Protein AF-A0A5U9KZI4-F1 (afdb_monomer_lite)

Secondary structure (DSSP, 8-state):
-------HHHHHHHHHHHHHHHHHHHHHHH------------------TTHHHHTT--SS-HHHHHHHHHHHHHHHHHHHHHHHHHHHHHHHHHHHHHHHHHHHHHHHHHHHHHHHHHHHHHHHHHHHHHHHHHHHHHHHHSTT-------------S-TTS---TT-TTS--B-TTS-BPPPPTTEEPPPTTS--TTPPPEE-THHHHT-HHHHHHHHHHHHHTT-

Sequence (227 aa):
MATLKSNALVKVLVPAVLLGAAGVGMRACTSGTPEQTATQQVPLPQLTPEQLRELGIEGDTPQDTLNTLVGKLGEVQRQQGDIMKENLALKEENRKLQAGNGQVDQRIADAVSEAEDRTQKALAQQKTTLTDQFNAMLSGLAPGGGASSAQAGSGADIPVGLGLEPGHDTDISAGSDGFRWAEPQDVVPADPQQGGQGQPPHFATSFLEDNPLTREKNALERNANHR

pLDDT: mean 72.81, std 18.97, range [36.59, 97.5]

Radius of gyration: 43.79 Å; chains: 1; bounding box: 81×53×120 Å

Structure (mmCIF, N/CA/C/O backbone):
data_AF-A0A5U9KZI4-F1
#
_entry.id   AF-A0A5U9KZI4-F1
#
loop_
_atom_site.group_PDB
_atom_site.id
_atom_site.type_symbol
_atom_site.label_atom_id
_atom_site.label_alt_id
_atom_site.label_comp_id
_atom_site.label_asym_id
_atom_site.label_entity_id
_atom_site.label_seq_id
_atom_site.pdbx_PDB_ins_code
_atom_site.Cartn_x
_atom_site.Cartn_y
_atom_site.Cartn_z
_atom_site.occupancy
_atom_site.B_iso_or_equiv
_atom_site.auth_seq_id
_atom_site.auth_comp_id
_atom_site.auth_asym_id
_atom_site.auth_atom_id
_atom_site.pdbx_PDB_model_num
ATOM 1 N N . MET A 1 1 ? 29.177 17.124 -1.638 1.00 36.97 1 MET A N 1
ATOM 2 C CA . MET A 1 1 ? 29.343 16.324 -0.403 1.00 36.97 1 MET A CA 1
ATOM 3 C C . MET A 1 1 ? 28.817 17.136 0.777 1.00 36.97 1 MET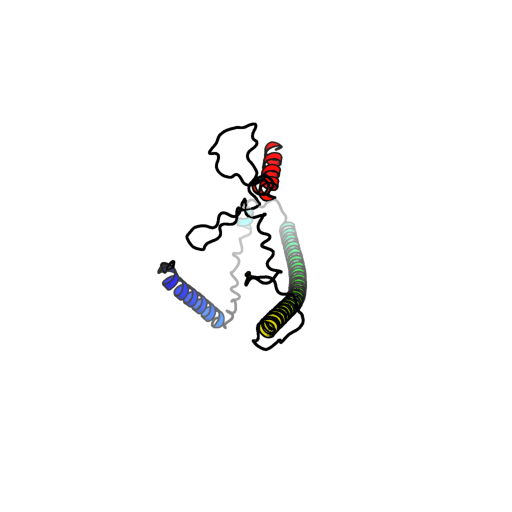 A C 1
ATOM 5 O O . MET A 1 1 ? 29.575 17.882 1.381 1.00 36.97 1 MET A O 1
ATOM 9 N N . ALA A 1 2 ? 27.510 17.091 1.045 1.00 41.19 2 ALA A N 1
ATOM 10 C CA . ALA A 1 2 ? 26.918 17.832 2.160 1.00 41.19 2 ALA A CA 1
ATOM 11 C C . ALA A 1 2 ? 27.105 17.027 3.451 1.00 41.19 2 ALA A C 1
ATOM 13 O O . ALA A 1 2 ? 26.554 15.939 3.605 1.00 41.19 2 ALA A O 1
ATOM 14 N N . THR A 1 3 ? 27.931 17.534 4.360 1.00 45.34 3 THR A N 1
ATOM 15 C CA . THR A 1 3 ? 28.165 16.932 5.669 1.00 45.34 3 THR A CA 1
ATOM 16 C C . THR A 1 3 ? 27.010 17.299 6.601 1.00 45.34 3 THR A C 1
ATOM 18 O O . THR A 1 3 ? 26.786 18.462 6.933 1.00 45.34 3 THR A O 1
ATOM 21 N N . LEU A 1 4 ? 26.234 16.294 7.011 1.00 51.53 4 LEU A N 1
ATOM 22 C CA . LEU A 1 4 ? 25.172 16.439 8.004 1.00 51.53 4 LEU A CA 1
ATOM 23 C C . LEU A 1 4 ? 25.783 16.894 9.337 1.00 51.53 4 LEU A C 1
ATOM 25 O O . LEU A 1 4 ? 26.497 16.149 10.011 1.00 51.53 4 LEU A O 1
ATOM 29 N N . LYS A 1 5 ? 25.498 18.140 9.718 1.00 56.22 5 LYS A N 1
ATOM 30 C CA . LYS A 1 5 ? 25.849 18.725 11.015 1.00 56.22 5 LYS A CA 1
ATOM 31 C C . LYS A 1 5 ? 25.128 17.932 12.108 1.00 56.22 5 LYS A C 1
ATOM 33 O O . LYS A 1 5 ? 23.912 18.028 12.248 1.00 56.22 5 LYS A O 1
ATOM 38 N N . SER A 1 6 ? 25.864 17.094 12.843 1.00 60.16 6 SER A N 1
ATOM 39 C CA . SER A 1 6 ? 25.269 16.184 13.827 1.00 60.16 6 SER A CA 1
ATOM 40 C C . SER A 1 6 ? 24.536 16.970 14.914 1.00 60.16 6 SER A C 1
ATOM 42 O O . SER A 1 6 ? 25.145 17.805 15.587 1.00 60.16 6 SER A O 1
ATOM 44 N N . ASN A 1 7 ? 23.250 16.688 15.109 1.00 69.25 7 ASN A N 1
ATOM 45 C CA . ASN A 1 7 ? 22.464 17.292 16.173 1.00 69.25 7 ASN A CA 1
ATOM 46 C C . ASN A 1 7 ? 22.846 16.629 17.505 1.00 69.25 7 ASN A C 1
ATOM 48 O O . ASN A 1 7 ? 22.432 15.504 17.792 1.00 69.25 7 ASN A O 1
ATOM 52 N N . ALA A 1 8 ? 23.675 17.309 18.302 1.00 69.94 8 ALA A N 1
ATOM 53 C CA . ALA A 1 8 ? 24.109 16.841 19.620 1.00 69.94 8 ALA A CA 1
ATOM 54 C C . ALA A 1 8 ? 22.920 16.498 20.537 1.00 69.94 8 ALA A C 1
ATOM 56 O O . ALA A 1 8 ? 23.032 15.606 21.374 1.00 69.94 8 ALA A O 1
ATOM 57 N N . LEU A 1 9 ? 21.758 17.123 20.306 1.00 70.56 9 LEU A N 1
ATOM 58 C CA . LEU A 1 9 ? 20.515 16.808 20.998 1.00 70.56 9 LEU A CA 1
ATOM 59 C C . LEU A 1 9 ? 20.065 15.361 20.749 1.00 70.56 9 LEU A C 1
ATOM 61 O O . LEU A 1 9 ? 19.692 14.671 21.689 1.00 70.56 9 LEU A O 1
ATOM 65 N N . VAL A 1 10 ? 20.157 14.865 19.511 1.00 76.69 10 VAL A N 1
ATOM 66 C CA . VAL A 1 10 ? 19.749 13.491 19.158 1.00 76.69 10 VAL A CA 1
ATOM 67 C C . VAL A 1 10 ? 20.675 12.465 19.814 1.00 76.69 10 VAL A C 1
ATOM 69 O O . VAL A 1 10 ? 20.209 11.436 20.293 1.00 76.69 10 VAL A O 1
ATOM 72 N N . LYS A 1 11 ? 21.974 12.774 19.928 1.00 75.06 11 LYS A N 1
ATOM 73 C CA . LYS A 1 11 ? 22.950 11.914 20.619 1.00 75.06 11 LYS A CA 1
ATOM 74 C C . LYS A 1 11 ? 22.686 11.767 22.121 1.00 75.06 11 LYS A C 1
ATOM 76 O O . LYS A 1 11 ? 23.123 10.775 22.687 1.00 75.06 11 LYS A O 1
ATOM 81 N N . VAL A 1 12 ? 21.989 12.714 22.753 1.00 80.50 12 VAL A N 1
ATOM 82 C CA . VAL A 1 12 ? 21.634 12.658 24.185 1.00 80.50 12 VAL A CA 1
ATOM 83 C C . VAL A 1 12 ? 20.202 12.156 24.392 1.00 80.50 12 VAL A C 1
ATOM 85 O O . VAL A 1 12 ? 19.948 11.363 25.296 1.00 80.50 12 VAL A O 1
ATOM 88 N N . LEU A 1 13 ? 19.271 12.557 23.524 1.00 82.62 13 LEU A N 1
ATOM 89 C CA . LEU A 1 13 ? 17.855 12.209 23.626 1.00 82.62 13 LEU A CA 1
ATOM 90 C C . LEU A 1 13 ? 17.606 10.730 23.314 1.00 82.62 13 LEU A C 1
ATOM 92 O O . LEU A 1 13 ? 16.846 10.085 24.028 1.00 82.62 13 LEU A O 1
ATOM 96 N N . VAL A 1 14 ? 18.278 10.164 22.305 1.00 82.50 14 VAL A N 1
ATOM 97 C CA . VAL A 1 14 ? 18.091 8.752 21.927 1.00 82.50 14 VAL A CA 1
ATOM 98 C C . VAL A 1 14 ? 18.489 7.788 23.062 1.00 82.50 14 VAL A C 1
ATOM 100 O O . VAL A 1 14 ? 17.660 6.950 23.419 1.00 82.50 14 VAL A O 1
ATOM 103 N N . PRO A 1 15 ? 19.670 7.913 23.707 1.00 81.12 15 PRO A N 1
ATOM 104 C CA . PRO A 1 15 ? 19.998 7.102 24.882 1.00 81.12 15 PRO A CA 1
ATOM 105 C C . PRO A 1 15 ? 19.055 7.336 26.069 1.00 81.12 15 PRO A C 1
ATOM 107 O O . PRO A 1 15 ? 18.697 6.383 26.755 1.00 81.12 15 PRO A O 1
ATOM 110 N N . ALA A 1 16 ? 18.632 8.582 26.312 1.00 84.50 16 ALA A N 1
ATOM 111 C CA . ALA A 1 16 ? 17.748 8.912 27.430 1.00 84.50 16 ALA A CA 1
ATOM 112 C C . ALA A 1 16 ? 16.352 8.287 27.276 1.00 84.50 16 ALA A C 1
ATOM 114 O O . ALA A 1 16 ? 15.811 7.739 28.235 1.00 84.50 16 ALA A O 1
ATOM 115 N N . VAL A 1 17 ? 15.789 8.310 26.064 1.00 87.94 17 VAL A N 1
ATOM 116 C CA . VAL A 1 17 ? 14.500 7.670 25.762 1.00 87.94 17 VAL A CA 1
ATOM 117 C C . VAL A 1 17 ? 14.615 6.149 25.835 1.00 87.94 17 VAL A C 1
ATOM 119 O O . VAL A 1 17 ? 13.735 5.510 26.407 1.00 87.94 17 VAL A O 1
ATOM 122 N N . LEU A 1 18 ? 15.709 5.566 25.333 1.00 89.19 18 LEU A N 1
ATOM 123 C CA . LEU A 1 18 ? 15.964 4.126 25.450 1.00 89.19 18 LEU A CA 1
ATOM 124 C C . LEU A 1 18 ? 16.069 3.673 26.912 1.00 89.19 18 LEU A C 1
ATOM 126 O O . LEU A 1 18 ? 15.461 2.672 27.283 1.00 89.19 18 LEU A O 1
ATOM 130 N N . LEU A 1 19 ? 16.783 4.423 27.755 1.00 87.81 19 LEU A N 1
ATOM 131 C CA . LEU A 1 19 ? 16.884 4.135 29.188 1.00 87.81 19 LEU A CA 1
ATOM 132 C C . LEU A 1 19 ? 15.551 4.337 29.917 1.00 87.81 19 LEU A C 1
ATOM 134 O O . LEU A 1 19 ? 15.205 3.534 30.781 1.00 87.81 19 LEU A O 1
ATOM 138 N N . GLY A 1 20 ? 14.777 5.360 29.548 1.00 85.50 20 GLY A N 1
ATOM 139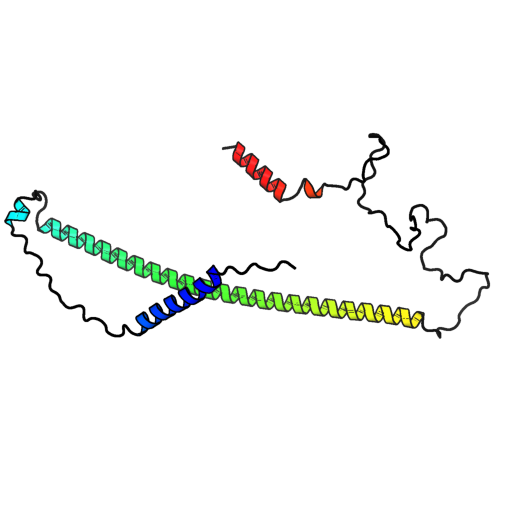 C CA . GLY A 1 20 ? 13.432 5.576 30.080 1.00 85.50 20 GLY A CA 1
ATOM 140 C C . GLY A 1 20 ? 12.482 4.427 29.732 1.00 85.50 20 GLY A C 1
ATOM 141 O O . GLY A 1 20 ? 11.820 3.885 30.615 1.00 85.50 20 GLY A O 1
ATOM 142 N N . ALA A 1 21 ? 12.465 3.998 28.468 1.00 82.94 21 ALA A N 1
ATOM 143 C CA . ALA A 1 21 ? 11.649 2.878 28.005 1.00 82.94 21 ALA A CA 1
ATOM 144 C C . ALA A 1 21 ? 12.070 1.552 28.656 1.00 82.94 21 ALA A C 1
ATOM 146 O O . ALA A 1 21 ? 11.213 0.787 29.097 1.00 82.94 21 ALA A O 1
ATOM 147 N N . ALA A 1 22 ? 13.377 1.309 28.794 1.00 81.88 22 ALA A N 1
ATOM 148 C CA . ALA A 1 22 ? 13.896 0.146 29.505 1.00 81.88 22 ALA A CA 1
ATOM 149 C C . ALA A 1 22 ? 13.519 0.173 30.994 1.00 81.88 22 ALA A C 1
ATOM 151 O O . ALA A 1 22 ? 13.093 -0.845 31.527 1.00 81.88 22 ALA A O 1
ATOM 152 N N . GLY A 1 23 ? 13.600 1.331 31.659 1.00 81.00 23 GLY A N 1
ATOM 153 C CA . GLY A 1 23 ? 13.207 1.490 33.061 1.00 81.00 23 GLY A CA 1
ATOM 154 C C . GLY A 1 23 ? 11.714 1.247 33.298 1.00 81.00 23 GLY A C 1
ATOM 155 O O . GLY A 1 23 ? 11.346 0.541 34.237 1.00 81.00 23 GLY A O 1
ATOM 156 N N . VAL A 1 24 ? 10.847 1.765 32.422 1.00 77.56 24 VAL A N 1
ATOM 157 C CA . VAL A 1 24 ? 9.396 1.517 32.483 1.00 77.56 24 VAL A CA 1
ATOM 158 C C . VAL A 1 24 ? 9.077 0.055 32.166 1.00 77.56 24 VAL A C 1
ATOM 160 O O . VAL A 1 24 ? 8.280 -0.549 32.879 1.00 77.56 24 VAL A O 1
ATOM 163 N N . GLY A 1 25 ? 9.737 -0.544 31.170 1.00 76.12 25 GLY A N 1
ATOM 164 C CA . GLY A 1 25 ? 9.581 -1.961 30.833 1.00 76.12 25 GLY A CA 1
ATOM 165 C C . GLY A 1 25 ? 10.027 -2.893 31.962 1.00 76.12 25 GLY A C 1
ATOM 166 O O . GLY A 1 25 ? 9.334 -3.857 32.283 1.00 76.12 25 GLY A O 1
ATOM 167 N N . MET A 1 26 ? 11.134 -2.569 32.633 1.00 75.44 26 MET A N 1
ATOM 168 C CA . MET A 1 26 ? 11.635 -3.339 33.771 1.00 75.44 26 MET A CA 1
ATOM 169 C C . MET A 1 26 ? 10.727 -3.171 34.997 1.00 75.44 26 MET A C 1
ATOM 171 O O . MET A 1 26 ? 10.447 -4.164 35.662 1.00 75.44 26 MET A O 1
ATOM 175 N N . ARG A 1 27 ? 10.179 -1.964 35.245 1.00 68.50 27 ARG A N 1
ATOM 176 C CA . ARG A 1 27 ? 9.173 -1.727 36.301 1.00 68.50 27 ARG A CA 1
ATOM 177 C C . ARG A 1 27 ? 7.850 -2.452 36.018 1.00 68.50 27 ARG A C 1
ATOM 179 O O . ARG A 1 27 ? 7.242 -2.970 36.947 1.00 68.50 27 ARG A O 1
ATOM 186 N N . ALA A 1 28 ? 7.442 -2.535 34.752 1.00 58.53 28 ALA A N 1
ATOM 187 C CA . ALA A 1 28 ? 6.238 -3.247 34.327 1.00 58.53 28 ALA A CA 1
ATOM 188 C C . ALA A 1 28 ? 6.382 -4.778 34.415 1.00 58.53 28 ALA A C 1
ATOM 190 O O . ALA A 1 28 ? 5.402 -5.466 34.682 1.00 58.53 28 ALA A O 1
ATOM 191 N N . CYS A 1 29 ? 7.594 -5.318 34.246 1.00 61.62 29 CYS A N 1
ATOM 192 C CA . CYS A 1 29 ? 7.850 -6.756 34.395 1.00 61.62 29 CYS A CA 1
ATOM 193 C C . CYS A 1 29 ? 8.135 -7.193 35.847 1.00 61.62 29 CYS A C 1
ATOM 195 O O . CYS A 1 29 ? 8.068 -8.383 36.137 1.00 61.62 29 CYS A O 1
ATOM 197 N N . THR A 1 30 ? 8.450 -6.265 36.762 1.00 56.78 30 THR A N 1
ATOM 198 C CA . THR A 1 30 ? 8.741 -6.552 38.189 1.00 56.78 30 THR A CA 1
ATOM 199 C C . THR A 1 30 ? 7.587 -6.217 39.144 1.00 56.78 30 THR A C 1
ATOM 201 O O . THR A 1 30 ? 7.567 -6.671 40.286 1.00 56.78 30 THR A O 1
ATOM 204 N N . SER A 1 31 ? 6.539 -5.525 38.686 1.00 52.47 31 SER A N 1
ATOM 205 C CA . SER A 1 31 ? 5.259 -5.447 39.406 1.00 52.47 31 SER A CA 1
ATOM 206 C C . SER A 1 31 ? 4.445 -6.735 39.221 1.00 52.47 31 SER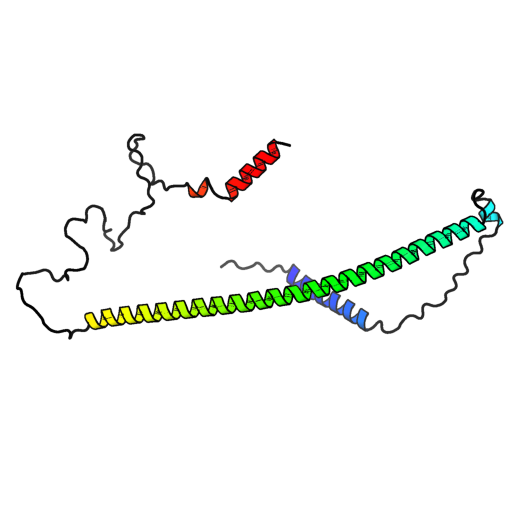 A C 1
ATOM 208 O O . SER A 1 31 ? 3.339 -6.729 38.688 1.00 52.47 31 SER A O 1
ATOM 210 N N . GLY A 1 32 ? 5.030 -7.853 39.644 1.00 51.84 32 GLY A N 1
ATOM 211 C CA . GLY A 1 32 ? 4.386 -9.147 39.814 1.00 51.84 32 GLY A CA 1
ATOM 212 C C . GLY A 1 32 ? 4.015 -9.372 41.276 1.00 51.84 32 GLY A C 1
ATOM 213 O O . GLY A 1 32 ? 4.404 -10.371 41.864 1.00 51.84 32 GLY A O 1
ATOM 214 N N . THR A 1 33 ? 3.269 -8.441 41.865 1.00 45.16 33 THR A N 1
ATOM 215 C CA . THR A 1 33 ? 2.412 -8.718 43.021 1.00 45.16 33 THR A CA 1
ATOM 216 C C . THR A 1 33 ? 1.098 -7.997 42.764 1.00 45.16 33 THR A C 1
ATOM 218 O O . THR A 1 33 ? 1.097 -6.763 42.757 1.00 45.16 33 THR A O 1
ATOM 221 N N . PRO A 1 34 ? -0.012 -8.714 42.515 1.00 45.06 34 PRO A N 1
ATOM 222 C CA . PRO A 1 34 ? -1.315 -8.091 42.610 1.00 45.06 34 PRO A CA 1
ATOM 223 C C . PRO A 1 34 ? -1.441 -7.644 44.063 1.00 45.06 34 PRO A C 1
ATOM 225 O O . PRO A 1 34 ? -1.500 -8.474 44.969 1.00 45.06 34 PRO A O 1
ATOM 228 N N . GLU A 1 35 ? -1.419 -6.332 44.289 1.00 39.03 35 GLU A N 1
ATOM 229 C CA . GLU A 1 35 ? -2.078 -5.758 45.452 1.00 39.03 35 GLU A CA 1
ATOM 230 C C . GLU A 1 35 ? -3.446 -6.435 45.509 1.00 39.03 35 GLU A C 1
ATOM 232 O O . GLU A 1 35 ? -4.302 -6.220 44.645 1.00 39.03 35 GLU A O 1
ATOM 237 N N . GLN A 1 36 ? -3.616 -7.326 46.491 1.00 40.56 36 GLN A N 1
ATOM 238 C CA . GLN A 1 36 ? -4.918 -7.576 47.071 1.00 40.56 36 GLN A CA 1
ATOM 239 C C . GLN A 1 36 ? -5.455 -6.186 47.346 1.00 40.56 36 GLN A C 1
ATOM 241 O O . GLN A 1 36 ? -5.025 -5.533 48.293 1.00 40.56 36 GLN A O 1
ATOM 246 N N . THR A 1 37 ? -6.323 -5.707 46.457 1.00 37.06 37 THR A N 1
ATOM 247 C CA . THR A 1 37 ? -7.120 -4.530 46.725 1.00 37.06 37 THR A CA 1
ATOM 248 C C . THR A 1 37 ? -7.868 -4.908 47.977 1.00 37.06 37 THR A C 1
ATOM 250 O O . THR A 1 37 ? -8.776 -5.743 47.955 1.00 37.06 37 THR A O 1
ATOM 253 N N . ALA A 1 38 ? -7.361 -4.389 49.090 1.00 37.91 38 ALA A N 1
ATOM 254 C CA . ALA A 1 38 ? -8.011 -4.449 50.360 1.00 37.91 38 ALA A CA 1
ATOM 255 C C . ALA A 1 38 ? -9.474 -4.127 50.081 1.00 37.91 38 ALA A C 1
ATOM 257 O O . ALA A 1 38 ? -9.796 -3.114 49.454 1.00 37.91 38 ALA A O 1
ATOM 258 N N . THR A 1 39 ? -10.364 -4.983 50.561 1.00 39.09 39 THR A N 1
ATOM 259 C CA . THR A 1 39 ? -11.683 -4.558 51.003 1.00 39.09 39 THR A CA 1
ATOM 260 C C . THR A 1 39 ? -11.476 -3.510 52.094 1.00 39.09 39 THR A C 1
ATOM 262 O O . THR A 1 39 ? -11.713 -3.751 53.273 1.00 39.09 39 THR A O 1
ATOM 265 N N . GLN A 1 40 ? -10.987 -2.333 51.712 1.00 36.59 40 GLN A N 1
ATOM 266 C CA . GLN A 1 40 ? -11.181 -1.118 52.450 1.00 36.59 40 GLN A CA 1
ATOM 267 C C . GLN A 1 40 ? -12.639 -0.792 52.168 1.00 36.59 40 GLN A C 1
ATOM 269 O O . GLN A 1 40 ? -12.995 -0.106 51.213 1.00 36.59 40 GLN A O 1
ATOM 274 N N . GLN A 1 41 ? -13.500 -1.419 52.968 1.00 39.38 41 GLN A N 1
ATOM 275 C CA . GLN A 1 41 ? -14.793 -0.865 53.295 1.00 39.38 41 GLN A CA 1
ATOM 276 C C . GLN A 1 41 ? -14.493 0.538 53.820 1.00 39.38 41 GLN A C 1
ATOM 278 O O . GLN A 1 41 ? -14.233 0.729 55.004 1.00 39.38 41 GLN A O 1
ATOM 283 N N . VAL A 1 42 ? -14.443 1.515 52.915 1.00 37.22 42 VAL A N 1
ATOM 284 C CA . VAL A 1 42 ? -14.714 2.896 53.278 1.00 37.22 42 VAL A CA 1
ATOM 285 C C . VAL A 1 42 ? -16.067 2.799 53.970 1.00 37.22 42 VAL A C 1
ATOM 287 O O . VAL A 1 42 ? -17.023 2.350 53.326 1.00 37.22 42 VAL A O 1
ATOM 290 N N . PRO A 1 43 ? -16.177 3.105 55.273 1.00 42.84 43 PRO A N 1
ATOM 291 C CA . PRO A 1 43 ? -17.486 3.279 55.854 1.00 42.84 43 PRO A CA 1
ATOM 292 C C . PRO A 1 43 ? -18.050 4.455 55.072 1.00 42.84 43 PRO A C 1
ATOM 294 O O . PRO A 1 43 ? -17.584 5.583 55.233 1.00 42.84 43 PRO A O 1
ATOM 297 N N . LEU A 1 44 ? -18.969 4.176 54.144 1.00 41.62 44 LEU A N 1
ATOM 298 C CA . LEU A 1 44 ? -19.839 5.199 53.593 1.00 41.62 44 LEU A CA 1
ATOM 299 C C . LEU A 1 44 ? -20.322 5.978 54.816 1.00 41.62 44 LEU A C 1
ATOM 301 O O . LEU A 1 44 ? -20.900 5.348 55.712 1.00 41.62 44 LEU A O 1
ATOM 305 N N . PRO A 1 45 ? -20.022 7.283 54.930 1.00 46.75 45 PRO A N 1
ATOM 306 C CA . PRO A 1 45 ? -20.616 8.094 55.968 1.00 46.75 45 PRO A CA 1
ATOM 307 C C . PRO A 1 45 ? -22.113 7.887 55.800 1.00 46.75 45 PRO A C 1
ATOM 309 O O . PRO A 1 45 ? -22.666 8.224 54.752 1.00 46.75 45 PRO A O 1
ATOM 312 N N . GLN A 1 46 ? -22.745 7.210 56.758 1.00 48.16 46 GLN A N 1
ATOM 313 C CA . GLN A 1 46 ? -24.191 7.119 56.786 1.00 48.16 46 GLN A CA 1
ATOM 314 C C . GLN A 1 46 ? -24.657 8.551 57.002 1.00 48.16 46 GLN A C 1
ATOM 316 O O . GLN A 1 46 ? -24.638 9.056 58.122 1.00 48.16 46 GLN A O 1
ATOM 321 N N . LEU A 1 47 ? -24.946 9.232 55.894 1.00 46.59 47 LEU A N 1
ATOM 322 C CA . LEU A 1 47 ? -25.537 10.554 55.898 1.00 46.59 47 LEU A CA 1
ATOM 323 C C . LEU A 1 47 ? -26.847 10.395 56.652 1.00 46.59 47 LEU A C 1
ATOM 325 O O . LEU A 1 47 ? -27.729 9.631 56.250 1.00 46.59 47 LEU A O 1
ATOM 329 N N . THR A 1 48 ? -26.906 11.026 57.818 1.00 53.12 48 THR A N 1
ATOM 330 C CA . THR A 1 48 ? -28.048 10.929 58.708 1.00 53.12 48 THR A CA 1
ATOM 331 C C . THR A 1 48 ? -29.284 11.438 57.964 1.00 53.12 48 THR A C 1
ATOM 333 O O . THR A 1 48 ? -29.197 12.414 57.212 1.00 53.12 48 THR A O 1
ATOM 336 N N . PRO A 1 49 ? -30.448 10.794 58.149 1.00 56.22 49 PRO A N 1
ATOM 337 C CA . PRO A 1 49 ? -31.670 11.087 57.393 1.00 56.22 49 PRO A CA 1
ATOM 338 C C . PRO A 1 49 ? -32.168 12.532 57.557 1.00 56.22 49 PRO A C 1
ATOM 340 O O . PRO A 1 49 ? -33.044 12.967 56.817 1.00 56.22 49 PRO A O 1
ATOM 343 N N . GLU A 1 50 ? -31.597 13.290 58.494 1.00 52.78 50 GLU A N 1
ATOM 344 C CA . GLU A 1 50 ? -31.898 14.704 58.702 1.00 52.78 50 GLU A CA 1
ATOM 345 C C . GLU A 1 50 ? -31.091 15.643 57.787 1.00 52.78 50 GLU A C 1
ATOM 347 O O . GLU A 1 50 ? -31.626 16.657 57.358 1.00 52.78 50 GLU A O 1
ATOM 352 N N . GLN A 1 51 ? -29.870 15.282 57.369 1.00 52.00 51 GLN A N 1
ATOM 353 C CA . GLN A 1 51 ? -29.054 16.112 56.462 1.00 52.00 51 GLN A CA 1
ATOM 354 C C . GLN A 1 51 ? -29.484 15.995 54.992 1.00 52.00 51 GLN A C 1
ATOM 356 O O . GLN A 1 51 ? -29.333 16.936 54.219 1.00 52.00 51 GLN A O 1
ATOM 361 N N . LEU A 1 52 ? -30.079 14.861 54.610 1.00 52.06 52 LEU A N 1
ATOM 362 C CA . LEU A 1 52 ? -30.759 14.691 53.317 1.00 52.06 52 LEU A CA 1
ATOM 363 C C . LEU A 1 52 ? -32.059 15.509 53.244 1.00 52.06 52 LEU A C 1
ATOM 365 O O . LEU A 1 52 ? -32.482 15.903 52.161 1.00 52.06 52 LEU A O 1
ATOM 369 N N . ARG A 1 53 ? -32.670 15.798 54.397 1.00 51.50 53 ARG A N 1
ATOM 370 C CA . ARG A 1 53 ? -33.914 16.565 54.522 1.00 51.50 53 ARG A CA 1
ATOM 371 C C . ARG A 1 53 ? -33.688 18.074 54.380 1.00 51.50 53 ARG A C 1
ATOM 373 O O . ARG A 1 53 ? -34.577 18.786 53.934 1.00 51.50 53 ARG A O 1
ATOM 380 N N . GLU A 1 54 ? -32.484 18.543 54.698 1.00 49.53 54 GLU A N 1
ATOM 381 C CA . GLU A 1 54 ? -32.102 19.961 54.646 1.00 49.53 54 GLU A CA 1
ATOM 382 C C . GLU A 1 54 ? -31.445 20.369 53.310 1.00 49.53 54 GLU A C 1
ATOM 384 O O . GLU A 1 54 ? -31.271 21.555 53.037 1.00 49.53 54 GLU A O 1
ATOM 389 N N . LEU A 1 55 ? -31.133 19.398 52.435 1.00 53.81 55 LEU A N 1
ATOM 390 C CA . LEU A 1 55 ? -30.511 19.624 51.121 1.00 53.81 55 LEU A CA 1
ATOM 391 C C . LEU A 1 55 ? -31.504 19.707 49.939 1.00 53.81 55 LEU A C 1
ATOM 393 O O . LEU A 1 55 ? -31.077 19.764 48.788 1.00 53.81 55 LEU A O 1
ATOM 397 N N . GLY A 1 56 ? -32.818 19.744 50.195 1.00 49.09 56 GLY A N 1
ATOM 398 C CA . GLY A 1 56 ? -33.828 20.096 49.181 1.00 49.09 56 GLY A CA 1
ATOM 399 C C . GLY A 1 56 ? -34.141 19.024 48.127 1.00 49.09 56 GLY A C 1
ATOM 400 O O . GLY A 1 56 ? -34.659 19.339 47.059 1.00 49.09 56 GLY A O 1
ATOM 401 N N . ILE A 1 57 ? -33.867 17.753 48.415 1.00 53.00 57 ILE A N 1
ATOM 402 C CA . ILE A 1 57 ? -34.348 16.592 47.642 1.00 53.00 57 ILE A CA 1
ATOM 403 C C . ILE A 1 57 ? -35.742 16.179 48.141 1.00 53.00 57 ILE A C 1
ATOM 405 O O . ILE A 1 57 ? -35.942 15.090 48.663 1.00 53.00 57 ILE A O 1
ATOM 409 N N . GLU A 1 58 ? -36.723 17.070 48.004 1.00 51.94 58 GLU A N 1
ATOM 410 C CA . GLU A 1 58 ? -38.132 16.791 48.344 1.00 51.94 58 GLU A CA 1
ATOM 411 C C . GLU A 1 58 ? -38.971 16.328 47.138 1.00 51.94 58 GLU A C 1
ATOM 413 O O . GLU A 1 58 ? -40.197 16.322 47.190 1.00 51.94 58 GLU A O 1
ATOM 418 N N . GLY A 1 59 ? -38.338 15.953 46.025 1.00 54.19 59 GLY A N 1
ATOM 419 C CA 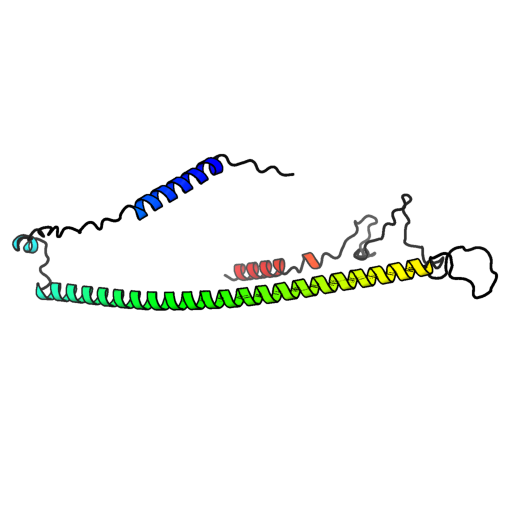. GLY A 1 59 ? -39.069 15.663 44.789 1.00 54.19 59 GLY A CA 1
ATOM 420 C C . GLY A 1 59 ? -39.362 14.192 44.503 1.00 54.19 59 GLY A C 1
ATOM 421 O O . GLY A 1 59 ? -40.335 13.915 43.811 1.00 54.19 59 GLY A O 1
ATOM 422 N N . ASP A 1 60 ? -38.532 13.264 44.984 1.00 60.62 60 ASP A N 1
ATOM 423 C CA . ASP A 1 60 ? -38.512 11.897 44.455 1.00 60.62 60 ASP A CA 1
ATOM 424 C C . ASP A 1 60 ? -38.464 10.862 45.582 1.00 60.62 60 ASP A C 1
ATOM 426 O O . ASP A 1 60 ? -37.655 10.950 46.510 1.00 60.62 60 ASP A O 1
ATOM 430 N N . THR A 1 61 ? -39.366 9.884 45.532 1.00 77.56 61 THR A N 1
ATOM 431 C CA . THR A 1 61 ? -39.485 8.835 46.554 1.00 77.56 61 THR A CA 1
ATOM 432 C C . THR A 1 61 ? -38.158 8.052 46.621 1.00 77.56 61 THR A C 1
ATOM 434 O O . THR A 1 61 ? -37.547 7.811 45.581 1.00 77.56 61 THR A O 1
ATOM 437 N N . PRO A 1 62 ? -37.685 7.554 47.782 1.00 69.62 62 PRO A N 1
ATOM 438 C CA . PRO A 1 62 ? -36.480 6.706 47.845 1.00 69.62 62 PRO A CA 1
ATOM 439 C C . PRO A 1 62 ? -36.545 5.459 46.938 1.00 69.62 62 PRO A C 1
ATOM 441 O O . PRO A 1 62 ? -35.520 4.878 46.599 1.00 69.62 62 PRO A O 1
ATOM 444 N N . GLN A 1 63 ? -37.745 5.062 46.512 1.00 69.06 63 GLN A N 1
ATOM 445 C CA . GLN A 1 63 ? -37.957 4.030 45.497 1.00 69.06 63 GLN A CA 1
ATOM 446 C C . GLN A 1 63 ? -37.658 4.514 44.066 1.00 69.06 63 GLN A C 1
ATOM 448 O O . GLN A 1 63 ? -37.065 3.767 43.291 1.00 69.06 63 GLN A O 1
ATOM 453 N N . ASP A 1 64 ? -37.994 5.757 43.714 1.00 78.12 64 ASP A N 1
ATOM 454 C CA . ASP A 1 64 ? -37.735 6.313 42.377 1.00 78.12 64 ASP A CA 1
ATOM 455 C C . ASP A 1 64 ? -36.248 6.590 42.135 1.00 78.12 64 ASP A C 1
ATOM 457 O O . ASP A 1 64 ? -35.723 6.333 41.045 1.00 78.12 64 ASP A O 1
ATOM 461 N N . THR A 1 65 ? -35.516 6.989 43.176 1.00 83.38 65 THR A N 1
ATOM 462 C CA . THR A 1 65 ? -34.058 7.155 43.084 1.00 83.38 65 THR A CA 1
ATOM 463 C C . THR A 1 65 ? -33.335 5.819 42.871 1.00 83.38 65 THR A C 1
ATOM 465 O O . THR A 1 65 ? -32.423 5.738 42.044 1.00 83.38 65 THR A O 1
ATOM 468 N N . LEU A 1 66 ? -33.769 4.738 43.533 1.00 83.00 66 LEU A N 1
ATOM 469 C CA . LEU A 1 66 ? -33.242 3.388 43.300 1.00 83.00 66 LEU A CA 1
ATOM 470 C C . LEU A 1 66 ? -33.598 2.868 41.907 1.00 83.00 66 LEU A C 1
ATOM 472 O O . LEU A 1 66 ? -32.721 2.354 41.215 1.00 83.00 66 LEU A O 1
ATOM 476 N N . ASN A 1 67 ? -34.843 3.048 41.467 1.00 78.94 67 ASN A N 1
ATOM 477 C CA . ASN A 1 67 ? -35.266 2.672 40.119 1.00 78.94 67 ASN A CA 1
ATOM 478 C C . ASN A 1 67 ? -34.443 3.398 39.051 1.00 78.94 67 ASN A C 1
ATOM 480 O O . ASN A 1 67 ? -34.015 2.784 38.074 1.00 78.94 67 ASN A O 1
ATOM 484 N N . THR A 1 68 ? -34.142 4.678 39.267 1.00 88.00 68 THR A N 1
ATOM 485 C CA . THR A 1 68 ? -33.280 5.460 38.377 1.00 88.00 68 THR A CA 1
ATOM 486 C C . THR A 1 68 ? -31.844 4.935 38.367 1.00 88.00 68 THR A C 1
ATOM 488 O O . THR A 1 68 ? -31.251 4.798 37.298 1.00 88.00 68 THR A O 1
ATOM 491 N N . LEU A 1 69 ? -31.265 4.606 39.526 1.00 86.75 69 LEU A N 1
ATOM 492 C CA . LEU A 1 69 ? -29.916 4.031 39.600 1.00 86.75 69 LEU A CA 1
ATOM 493 C C . LEU A 1 69 ? -29.843 2.650 38.942 1.00 86.75 69 LEU A C 1
ATOM 495 O O . LEU A 1 69 ? -28.889 2.373 38.220 1.00 86.75 69 LEU A O 1
ATOM 499 N N . VAL A 1 70 ? -30.857 1.808 39.140 1.00 87.44 70 VAL A N 1
ATOM 500 C CA . VAL A 1 70 ? -30.967 0.497 38.488 1.00 87.44 70 VAL A CA 1
ATOM 501 C C . VAL A 1 70 ? -31.142 0.660 36.977 1.00 87.44 70 VAL A C 1
ATOM 503 O O . VAL A 1 70 ? -30.502 -0.059 36.212 1.00 87.44 70 VAL A O 1
ATOM 506 N N . GLY A 1 71 ? -31.927 1.645 36.536 1.00 85.88 71 GLY A N 1
ATOM 507 C CA . GLY A 1 71 ? -32.064 2.007 35.125 1.00 85.88 71 GLY A CA 1
ATOM 508 C C . GLY A 1 71 ? -30.731 2.430 34.505 1.00 85.88 71 GLY A C 1
ATOM 509 O O . GLY A 1 71 ? -30.318 1.863 33.494 1.00 85.88 71 GLY A O 1
ATOM 510 N N . LYS A 1 72 ? -30.005 3.348 35.158 1.00 90.50 72 LYS A N 1
ATOM 511 C CA . LYS A 1 72 ? -28.669 3.794 34.727 1.00 90.50 72 LYS A CA 1
ATOM 512 C C . LYS A 1 72 ? -27.643 2.661 34.739 1.00 90.50 72 LYS A C 1
ATOM 514 O O . LYS A 1 72 ? -26.824 2.566 33.832 1.00 90.50 72 LYS A O 1
ATOM 519 N N . LEU A 1 73 ? -27.686 1.773 35.730 1.00 91.94 73 LEU A N 1
ATOM 520 C CA . LEU A 1 73 ? -26.809 0.604 35.777 1.00 91.94 73 LEU A CA 1
ATOM 521 C C . LEU A 1 73 ? -27.114 -0.369 34.632 1.00 91.94 73 LEU A C 1
ATOM 523 O O . LEU A 1 73 ? -26.189 -0.896 34.017 1.00 91.94 73 LEU A O 1
ATOM 527 N N . GLY A 1 74 ? -28.393 -0.576 34.315 1.00 87.38 74 GLY A N 1
ATOM 528 C CA . GLY A 1 74 ? -28.815 -1.372 33.165 1.00 87.38 74 GLY A CA 1
ATOM 529 C C . GLY A 1 74 ? -28.363 -0.770 31.832 1.00 87.38 74 GLY A C 1
ATOM 530 O O . GLY A 1 74 ? -27.956 -1.504 30.932 1.00 87.38 74 GLY A O 1
ATOM 531 N N . GLU A 1 75 ? -28.376 0.558 31.712 1.00 91.75 75 GLU A N 1
ATOM 532 C CA . GLU A 1 75 ? -27.843 1.279 30.553 1.00 91.75 75 GLU A CA 1
ATOM 533 C C . GLU A 1 75 ? -26.325 1.102 30.423 1.00 91.75 75 GLU A C 1
ATOM 535 O O . GLU A 1 75 ? -25.847 0.720 29.357 1.00 91.75 75 GLU A O 1
ATOM 540 N N . VAL A 1 76 ? -25.573 1.257 31.517 1.00 92.31 76 VAL A N 1
ATOM 541 C CA . VAL A 1 76 ? -24.121 1.011 31.534 1.00 92.31 76 VAL A CA 1
ATOM 542 C C . VAL A 1 76 ? -23.800 -0.443 31.185 1.00 92.31 76 VAL A C 1
ATOM 544 O O . VAL A 1 76 ? -22.881 -0.690 30.410 1.00 92.31 76 VAL A O 1
ATOM 547 N N . GLN A 1 77 ? -24.559 -1.417 31.696 1.00 91.25 77 GLN A N 1
ATOM 548 C CA . GLN A 1 77 ? -24.377 -2.828 31.340 1.00 91.25 77 GLN A CA 1
ATOM 549 C C . GLN A 1 77 ? -24.654 -3.092 29.857 1.00 91.25 77 GLN A C 1
ATOM 551 O O . GLN A 1 77 ? -23.900 -3.827 29.216 1.00 91.25 77 GLN A O 1
ATOM 556 N N . ARG A 1 78 ? -25.699 -2.475 29.290 1.00 93.25 78 ARG A N 1
ATOM 557 C CA . ARG A 1 78 ? -25.971 -2.531 27.846 1.00 93.25 78 ARG A CA 1
ATOM 558 C C . ARG A 1 78 ? -24.820 -1.941 27.046 1.00 93.25 78 ARG A C 1
ATOM 560 O O . ARG A 1 78 ? -24.294 -2.618 26.171 1.00 93.25 78 ARG A O 1
ATOM 567 N N . GLN A 1 79 ? -24.386 -0.737 27.402 1.00 94.06 79 GLN A N 1
ATOM 568 C CA . GLN A 1 79 ? -23.279 -0.057 26.741 1.00 94.06 79 GLN A CA 1
ATOM 569 C C . GLN A 1 79 ? -21.986 -0.873 26.832 1.00 94.06 79 GLN A C 1
ATOM 571 O O . GLN A 1 79 ? -21.250 -0.985 25.856 1.00 94.06 79 GLN A O 1
ATOM 576 N N . GLN A 1 80 ? -21.725 -1.508 27.974 1.00 93.38 80 GLN A N 1
ATOM 577 C CA . GLN A 1 80 ? -20.575 -2.389 28.141 1.00 93.38 80 GLN A CA 1
ATOM 578 C C . GLN A 1 80 ? -20.673 -3.624 27.235 1.00 93.38 80 GLN A C 1
ATOM 580 O O . GLN A 1 80 ? -19.684 -4.015 26.617 1.00 93.38 80 GLN A O 1
ATOM 585 N N . GLY A 1 81 ? -21.863 -4.217 27.121 1.00 94.12 81 GLY A N 1
ATOM 586 C CA . GLY A 1 81 ? -22.127 -5.325 26.206 1.00 94.12 81 GLY A CA 1
ATOM 587 C C . GLY A 1 81 ? -21.962 -4.941 24.734 1.00 94.12 81 GLY A C 1
ATOM 588 O O . GLY A 1 81 ? -21.386 -5.710 23.965 1.00 94.12 81 GLY A O 1
ATOM 589 N N . ASP A 1 82 ? -22.415 -3.752 24.346 1.00 96.38 82 ASP A N 1
ATOM 590 C CA . ASP A 1 82 ? -22.299 -3.255 22.975 1.00 96.38 82 ASP A CA 1
ATOM 591 C C . ASP A 1 82 ? -20.845 -2.910 22.626 1.00 96.38 82 ASP A C 1
ATOM 593 O O . ASP A 1 82 ? -20.344 -3.392 21.612 1.00 96.38 82 ASP A O 1
ATOM 597 N N . ILE A 1 83 ? -20.108 -2.239 23.521 1.00 96.25 83 ILE A N 1
ATOM 598 C CA . ILE A 1 83 ? -18.663 -1.996 23.359 1.00 96.25 83 ILE A CA 1
ATOM 599 C C . ILE A 1 83 ? -17.904 -3.317 23.215 1.00 96.25 83 ILE A C 1
ATOM 601 O O . ILE A 1 83 ? -17.012 -3.427 22.376 1.00 96.25 83 ILE A O 1
ATOM 605 N N . MET A 1 84 ? -18.236 -4.342 24.008 1.00 94.94 84 MET A N 1
ATOM 606 C CA . MET A 1 84 ? -17.594 -5.654 23.878 1.00 94.94 84 MET A CA 1
ATOM 607 C C . MET A 1 84 ? -17.859 -6.288 22.508 1.00 94.94 84 MET A C 1
ATOM 609 O O . MET A 1 84 ? -16.926 -6.810 21.896 1.00 94.94 84 MET A O 1
ATOM 613 N N . LYS A 1 85 ? -19.097 -6.226 22.002 1.00 96.62 85 LYS A N 1
ATOM 614 C CA . LYS A 1 85 ? -19.440 -6.730 20.661 1.00 96.62 85 LYS A CA 1
ATOM 615 C C . LYS A 1 85 ? -18.709 -5.965 19.564 1.00 96.62 85 LYS A C 1
ATOM 617 O O . LYS A 1 85 ? -18.135 -6.592 18.678 1.00 96.62 85 LYS A O 1
ATOM 622 N N . GLU A 1 86 ? -18.685 -4.638 19.640 1.00 96.69 86 GLU A N 1
ATOM 623 C CA . GLU A 1 86 ? -17.961 -3.791 18.690 1.00 96.69 86 GLU A CA 1
ATOM 624 C C . GLU A 1 86 ? -16.460 -4.081 18.718 1.00 96.69 86 GLU A C 1
ATOM 626 O O . GLU A 1 86 ? -15.837 -4.223 17.671 1.00 96.69 86 GLU A O 1
ATOM 631 N N . ASN A 1 87 ? -15.867 -4.258 19.901 1.00 95.75 87 ASN A N 1
ATOM 632 C CA . ASN A 1 87 ? -14.448 -4.579 20.021 1.00 95.75 87 ASN A CA 1
ATOM 633 C C . ASN A 1 87 ? -14.112 -5.945 19.400 1.00 95.75 87 ASN A C 1
ATOM 635 O O . ASN A 1 87 ? -13.066 -6.098 18.769 1.00 95.75 87 ASN A O 1
ATOM 639 N N . LEU A 1 88 ? -14.996 -6.937 19.554 1.00 97.06 88 LEU A N 1
ATOM 640 C CA . LEU A 1 88 ? -14.856 -8.240 18.900 1.00 97.06 88 LEU A CA 1
ATOM 641 C C . LEU A 1 88 ? -14.975 -8.123 17.376 1.00 97.06 88 LEU A C 1
ATOM 643 O O . LEU A 1 88 ? -14.122 -8.660 16.669 1.00 97.06 88 LEU A O 1
ATOM 647 N N . ALA A 1 89 ? -15.965 -7.378 16.879 1.00 96.81 89 ALA A N 1
ATOM 648 C CA . ALA A 1 89 ? -16.138 -7.128 15.450 1.00 96.81 89 ALA A CA 1
ATOM 649 C C . ALA A 1 89 ? -14.914 -6.414 14.847 1.00 96.81 89 ALA A C 1
ATOM 651 O O . ALA A 1 89 ? -14.376 -6.858 13.834 1.00 96.81 89 ALA A O 1
ATOM 652 N N . LEU A 1 90 ? -14.403 -5.377 15.520 1.00 96.88 90 LEU A N 1
ATOM 653 C CA . LEU A 1 90 ? -13.195 -4.654 15.115 1.00 96.88 90 LEU A CA 1
ATOM 654 C C . LEU A 1 90 ? -11.963 -5.561 15.087 1.00 96.88 90 LEU A C 1
ATOM 656 O O . LEU A 1 90 ? -11.152 -5.462 14.170 1.00 96.88 90 LEU A O 1
ATOM 660 N N . LYS A 1 91 ? -11.803 -6.462 16.064 1.00 97.06 91 LYS A N 1
ATOM 661 C CA . LYS A 1 91 ? -10.701 -7.438 16.071 1.00 97.06 91 LYS A CA 1
ATOM 662 C C . LYS A 1 91 ? -10.793 -8.412 14.900 1.00 97.06 91 LYS A C 1
ATOM 664 O O . LYS A 1 91 ? -9.768 -8.729 14.294 1.00 97.06 91 LYS A O 1
ATOM 669 N N . GLU A 1 92 ? -11.992 -8.880 14.571 1.00 97.19 92 GLU A N 1
ATOM 670 C CA . GLU A 1 92 ? -12.206 -9.773 13.435 1.00 97.19 92 GLU A CA 1
ATOM 671 C C . GLU A 1 92 ? -11.941 -9.072 12.097 1.00 97.19 92 GLU A C 1
ATOM 673 O O . GLU A 1 92 ? -11.251 -9.628 11.237 1.00 97.19 92 GLU A O 1
ATOM 678 N N . GLU A 1 93 ? -12.397 -7.828 11.947 1.00 96.25 93 GLU A N 1
ATOM 679 C CA . GLU A 1 93 ? -12.089 -7.000 10.785 1.00 96.25 93 GLU A CA 1
ATOM 680 C C . GLU A 1 93 ? -10.585 -6.737 10.669 1.00 96.25 93 GLU A C 1
ATOM 682 O O . GLU A 1 93 ? -10.019 -6.917 9.593 1.00 96.25 93 GLU A O 1
ATOM 687 N N . ASN A 1 94 ? -9.899 -6.415 11.769 1.00 96.12 94 ASN A N 1
ATOM 688 C CA . ASN A 1 94 ? -8.449 -6.217 11.756 1.00 96.12 94 ASN A CA 1
ATOM 689 C C . ASN A 1 94 ? -7.714 -7.486 11.305 1.00 96.12 94 ASN A C 1
ATOM 691 O O . ASN A 1 94 ? -6.823 -7.420 10.462 1.00 96.12 94 ASN A O 1
ATOM 695 N N . ARG A 1 95 ? -8.132 -8.662 11.795 1.00 94.81 95 ARG A N 1
ATOM 696 C CA . ARG A 1 95 ? -7.584 -9.952 11.349 1.00 94.81 95 ARG A CA 1
ATOM 697 C C . ARG A 1 95 ? -7.822 -10.176 9.854 1.00 94.81 95 ARG A C 1
ATOM 699 O O . ARG A 1 95 ? -6.931 -10.656 9.156 1.00 94.81 95 ARG A O 1
ATOM 706 N N . LYS A 1 96 ? -9.010 -9.829 9.350 1.00 96.06 96 LYS A N 1
ATOM 707 C CA . LYS A 1 96 ? -9.346 -9.922 7.923 1.00 96.06 96 LYS A CA 1
ATOM 708 C C . LYS A 1 96 ? -8.496 -8.968 7.080 1.00 96.06 96 LYS A C 1
ATOM 710 O O . LYS A 1 96 ? -7.993 -9.384 6.041 1.00 96.06 96 LYS A O 1
ATOM 715 N N . LEU A 1 97 ? -8.306 -7.730 7.531 1.00 96.19 97 LEU A N 1
ATOM 716 C CA . LEU A 1 97 ? -7.457 -6.738 6.869 1.00 96.19 97 LEU A CA 1
ATOM 717 C C . LEU A 1 97 ? -5.994 -7.183 6.846 1.00 96.19 97 LEU A C 1
ATOM 719 O O . LEU A 1 97 ? -5.359 -7.112 5.801 1.00 96.19 97 LEU A O 1
ATOM 723 N N . GLN A 1 98 ? -5.474 -7.711 7.954 1.00 94.69 98 GLN A N 1
ATOM 724 C CA . GLN A 1 98 ? -4.117 -8.261 8.014 1.00 94.69 98 GLN A CA 1
ATOM 725 C C . GLN A 1 98 ? -3.936 -9.445 7.056 1.00 94.69 98 GLN A C 1
ATOM 727 O O . GLN A 1 98 ? -2.949 -9.494 6.327 1.00 94.69 98 GLN A O 1
ATOM 732 N N . ALA A 1 99 ? -4.905 -10.366 7.003 1.00 93.12 99 ALA A N 1
ATOM 733 C CA . ALA A 1 99 ? -4.879 -11.475 6.050 1.00 93.12 99 ALA A CA 1
ATOM 734 C C . ALA A 1 99 ? -4.938 -10.986 4.590 1.00 93.12 99 ALA A C 1
ATOM 736 O O . ALA A 1 99 ? -4.227 -11.510 3.733 1.00 93.12 99 ALA A O 1
ATOM 737 N N . GLY A 1 100 ? -5.754 -9.963 4.314 1.00 94.50 100 GLY A N 1
ATOM 738 C CA . GLY A 1 100 ? -5.841 -9.327 3.000 1.00 94.50 100 GLY A CA 1
ATOM 739 C C . GLY A 1 100 ? -4.538 -8.641 2.586 1.00 94.50 100 GLY A C 1
ATOM 740 O O . GLY A 1 100 ? -4.066 -8.869 1.476 1.00 94.50 100 GLY A O 1
ATOM 741 N N . ASN A 1 101 ? -3.923 -7.867 3.485 1.00 93.12 101 ASN A N 1
ATOM 742 C CA . ASN A 1 101 ? -2.635 -7.214 3.240 1.00 93.12 101 ASN A CA 1
ATOM 743 C C . ASN A 1 101 ? -1.535 -8.237 2.945 1.00 93.12 101 ASN A C 1
ATOM 745 O O . ASN A 1 101 ? -0.852 -8.095 1.940 1.00 93.12 101 ASN A O 1
ATOM 749 N N . GLY A 1 102 ? -1.437 -9.323 3.721 1.00 92.69 102 GLY A N 1
ATOM 750 C CA . GLY A 1 102 ? -0.454 -10.378 3.448 1.00 92.69 102 GLY A CA 1
ATOM 751 C C . GLY A 1 102 ? -0.620 -11.018 2.062 1.00 92.69 102 GLY A C 1
ATOM 752 O O . GLY A 1 102 ? 0.365 -11.305 1.387 1.00 92.69 102 GLY A O 1
ATOM 753 N N . GLN A 1 103 ? -1.861 -11.189 1.592 1.00 93.88 103 GLN A N 1
ATOM 754 C CA . GLN A 1 103 ? -2.122 -11.688 0.241 1.00 93.88 103 GLN A CA 1
ATOM 755 C C . GLN A 1 103 ? -1.731 -10.675 -0.846 1.00 93.88 103 GLN A C 1
ATOM 757 O O . GLN A 1 103 ? -1.241 -11.073 -1.904 1.00 93.88 103 GLN A O 1
ATOM 762 N N . VAL A 1 104 ? -1.978 -9.384 -0.622 1.00 94.25 104 VAL A N 1
ATOM 763 C CA . VAL A 1 104 ? -1.582 -8.320 -1.554 1.00 94.25 104 VAL A CA 1
ATOM 764 C C . VAL A 1 104 ? -0.061 -8.215 -1.620 1.00 94.25 104 VAL A C 1
ATOM 766 O O . VAL A 1 104 ? 0.480 -8.217 -2.720 1.00 94.25 104 VAL A O 1
ATOM 769 N N . ASP A 1 105 ? 0.622 -8.229 -0.477 1.00 95.81 105 ASP A N 1
ATOM 770 C CA . ASP A 1 105 ? 2.083 -8.184 -0.397 1.00 95.81 105 ASP A CA 1
ATOM 771 C C . ASP A 1 105 ? 2.721 -9.370 -1.126 1.00 95.81 105 ASP A C 1
ATOM 773 O O . ASP A 1 105 ? 3.669 -9.185 -1.885 1.00 95.81 105 ASP A O 1
ATOM 777 N N . GLN A 1 106 ? 2.160 -10.576 -0.978 1.00 95.12 106 GLN A N 1
ATOM 778 C CA . GLN A 1 106 ? 2.632 -11.752 -1.710 1.00 95.12 106 GLN A CA 1
ATOM 779 C C . GLN A 1 106 ? 2.460 -11.586 -3.226 1.00 95.12 106 GLN A C 1
ATOM 781 O O . GLN A 1 106 ? 3.395 -11.829 -3.979 1.00 95.12 106 GLN A O 1
ATOM 786 N N . ARG A 1 107 ? 1.299 -11.104 -3.685 1.00 95.88 107 ARG A N 1
ATOM 787 C CA . ARG A 1 107 ? 1.062 -10.850 -5.118 1.00 95.88 107 ARG A CA 1
ATOM 788 C C . ARG A 1 107 ? 1.984 -9.771 -5.676 1.00 95.88 107 ARG A C 1
ATOM 790 O O . ARG A 1 107 ? 2.395 -9.868 -6.827 1.00 95.88 107 ARG A O 1
ATOM 797 N N . ILE A 1 108 ? 2.276 -8.739 -4.887 1.00 96.19 108 ILE A N 1
ATOM 798 C CA . ILE A 1 108 ? 3.219 -7.687 -5.268 1.00 96.19 108 ILE A CA 1
ATOM 799 C C . ILE A 1 108 ? 4.626 -8.273 -5.361 1.00 96.19 108 ILE A C 1
ATOM 801 O O . ILE A 1 108 ? 5.289 -8.043 -6.363 1.00 96.19 108 ILE A O 1
ATOM 805 N N . ALA A 1 109 ? 5.068 -9.054 -4.374 1.00 96.06 109 ALA A N 1
ATOM 806 C CA . ALA A 1 109 ? 6.376 -9.704 -4.399 1.00 96.06 109 ALA A CA 1
ATOM 807 C C . ALA A 1 109 ? 6.525 -10.635 -5.613 1.00 96.06 109 ALA A C 1
ATOM 809 O O . ALA A 1 109 ? 7.522 -10.547 -6.327 1.00 96.06 109 ALA A O 1
ATOM 810 N N . ASP A 1 110 ? 5.506 -11.448 -5.900 1.00 96.94 110 ASP A N 1
ATOM 811 C CA . ASP A 1 110 ? 5.482 -12.329 -7.068 1.00 96.94 110 ASP A CA 1
ATOM 812 C C . ASP A 1 110 ? 5.561 -11.510 -8.370 1.00 96.94 110 ASP A C 1
ATOM 814 O O . ASP A 1 110 ? 6.434 -11.752 -9.202 1.00 96.94 110 ASP A O 1
ATOM 818 N N . ALA A 1 111 ? 4.720 -10.480 -8.523 1.00 96.12 111 ALA A N 1
ATOM 819 C CA . ALA A 1 111 ? 4.709 -9.627 -9.714 1.00 96.12 111 ALA A CA 1
ATOM 820 C C . ALA A 1 111 ? 6.014 -8.834 -9.903 1.00 96.12 111 ALA A C 1
ATOM 822 O O . ALA A 1 111 ? 6.470 -8.657 -11.034 1.00 96.12 111 ALA A O 1
ATOM 823 N N . VAL A 1 112 ? 6.623 -8.363 -8.812 1.00 97.50 112 VAL A N 1
ATOM 824 C CA . VAL A 1 112 ? 7.920 -7.674 -8.834 1.00 97.50 112 VAL A CA 1
ATOM 825 C C . VAL A 1 112 ? 9.019 -8.645 -9.242 1.00 97.50 112 VAL A C 1
ATOM 827 O O . VAL A 1 112 ? 9.772 -8.327 -10.156 1.00 97.50 112 VAL A O 1
ATOM 830 N N . SER A 1 113 ? 9.072 -9.841 -8.650 1.00 96.50 113 SER A N 1
ATOM 831 C CA . SER A 1 113 ? 10.066 -10.856 -9.019 1.00 96.50 113 SER A CA 1
ATOM 832 C C . SER A 1 113 ? 9.945 -11.268 -10.490 1.00 96.50 113 SER A C 1
ATOM 834 O O . SER A 1 113 ? 10.945 -11.373 -11.195 1.00 96.50 113 SER A O 1
ATOM 836 N N . GLU A 1 114 ? 8.720 -11.399 -11.007 1.00 97.19 114 GLU A N 1
ATOM 837 C CA . GLU A 1 114 ? 8.491 -11.701 -12.417 1.00 97.19 114 GLU A CA 1
ATOM 838 C C . GLU A 1 114 ? 8.925 -10.542 -13.329 1.00 97.19 114 GLU A C 1
ATOM 840 O O . GLU A 1 114 ? 9.488 -10.767 -14.405 1.00 97.19 114 GLU A O 1
ATOM 845 N N . ALA A 1 115 ? 8.686 -9.293 -12.919 1.00 95.88 115 ALA A N 1
ATOM 846 C CA . ALA A 1 115 ? 9.154 -8.120 -13.649 1.00 95.88 115 ALA A CA 1
ATOM 847 C C . ALA A 1 115 ? 10.690 -8.029 -13.656 1.00 95.88 115 ALA A C 1
ATOM 849 O O . ALA A 1 115 ? 11.283 -7.775 -14.707 1.00 95.88 115 ALA A O 1
ATOM 850 N N . GLU A 1 116 ? 11.346 -8.284 -12.525 1.00 96.50 116 GLU A N 1
ATOM 851 C CA . GLU A 1 116 ? 12.807 -8.351 -12.419 1.00 96.50 116 GLU A CA 1
ATOM 852 C C . GLU A 1 116 ? 13.380 -9.451 -13.323 1.00 96.50 116 GLU A C 1
ATOM 854 O O . GLU A 1 116 ? 14.264 -9.181 -14.136 1.00 96.50 116 GLU A O 1
ATOM 859 N N . ASP A 1 117 ? 12.806 -10.652 -13.303 1.00 96.88 117 ASP A N 1
ATOM 860 C CA . ASP A 1 117 ? 13.215 -11.750 -14.182 1.00 96.88 117 ASP A CA 1
ATOM 861 C C . ASP A 1 117 ? 13.057 -11.395 -15.665 1.00 96.88 117 ASP A C 1
ATOM 863 O O . ASP A 1 117 ? 13.933 -11.679 -16.490 1.00 96.88 117 ASP A O 1
ATOM 867 N N . ARG A 1 118 ? 11.932 -10.771 -16.038 1.00 96.31 118 ARG A N 1
ATOM 868 C CA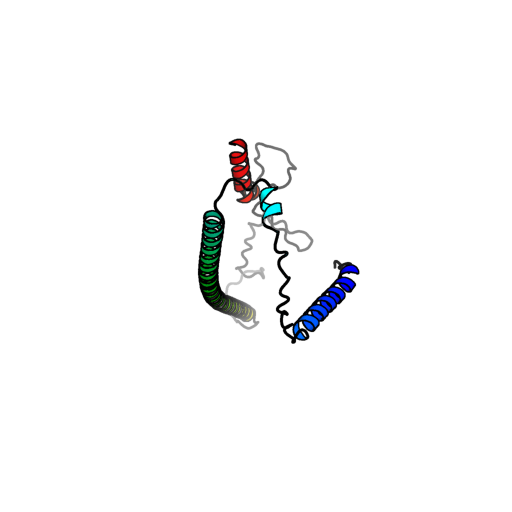 . ARG A 1 118 ? 11.686 -10.327 -17.418 1.00 96.31 118 ARG A CA 1
ATOM 869 C C . ARG A 1 118 ? 12.691 -9.264 -17.846 1.00 96.31 118 ARG A C 1
ATOM 871 O O . ARG A 1 118 ? 13.232 -9.363 -18.947 1.00 96.31 118 ARG A O 1
ATOM 878 N N . THR A 1 119 ? 12.967 -8.275 -16.998 1.00 95.75 119 THR A N 1
ATOM 879 C CA . THR A 1 119 ? 13.939 -7.215 -17.308 1.00 95.75 119 THR A CA 1
ATOM 880 C C . THR A 1 119 ? 15.359 -7.764 -17.403 1.00 95.75 119 THR A C 1
ATOM 882 O O . THR A 1 119 ? 16.072 -7.430 -18.349 1.00 95.75 119 THR A O 1
ATOM 885 N N . GLN A 1 120 ? 15.757 -8.676 -16.514 1.00 96.06 120 GLN A N 1
ATOM 886 C CA . GLN A 1 120 ? 17.073 -9.306 -16.558 1.00 96.06 120 GLN A CA 1
ATOM 887 C C . GLN A 1 120 ? 17.247 -10.169 -17.815 1.00 96.06 120 GLN A C 1
ATOM 889 O O . GLN A 1 120 ? 18.290 -10.102 -18.468 1.00 96.06 120 GLN A O 1
ATOM 894 N N . LYS A 1 121 ? 16.214 -10.925 -18.214 1.00 96.38 121 LYS A N 1
ATOM 895 C CA . LYS A 1 121 ? 16.208 -11.684 -19.475 1.00 96.38 121 LYS A CA 1
ATOM 896 C C . LYS A 1 121 ? 16.281 -10.768 -20.693 1.00 96.38 121 LYS A C 1
ATOM 898 O O . LYS A 1 121 ? 17.079 -11.037 -21.588 1.00 96.38 121 LYS A O 1
ATOM 903 N N . ALA A 1 122 ? 15.507 -9.684 -20.721 1.00 95.75 122 ALA A N 1
ATOM 904 C CA . ALA A 1 122 ? 15.545 -8.709 -21.808 1.00 95.75 122 ALA A CA 1
ATOM 905 C C . ALA A 1 122 ? 16.934 -8.061 -21.935 1.00 95.75 122 ALA A C 1
ATOM 907 O O . ALA A 1 122 ? 17.480 -7.969 -23.033 1.00 95.75 122 ALA A O 1
ATOM 908 N N . LEU A 1 123 ? 17.551 -7.693 -20.809 1.00 96.81 123 LEU A N 1
ATOM 909 C CA . LEU A 1 123 ? 18.896 -7.123 -20.780 1.00 96.81 123 LEU A CA 1
ATOM 910 C C . LEU A 1 123 ? 19.959 -8.137 -21.235 1.00 96.81 123 LEU A C 1
ATOM 912 O O . LEU A 1 123 ? 20.858 -7.796 -22.003 1.00 96.81 123 LEU A O 1
ATOM 916 N N . ALA A 1 124 ? 19.842 -9.401 -20.816 1.00 95.81 124 ALA A N 1
ATOM 917 C CA . ALA A 1 124 ? 20.725 -10.473 -21.270 1.00 95.81 124 ALA A CA 1
ATOM 918 C C . ALA A 1 124 ? 20.595 -10.716 -22.784 1.00 95.81 124 ALA A C 1
ATOM 920 O O . ALA A 1 124 ? 21.606 -10.813 -23.476 1.00 95.81 124 ALA A O 1
ATOM 921 N N . GLN A 1 125 ? 19.368 -10.743 -23.313 1.00 96.06 125 GLN A N 1
ATOM 922 C CA . GLN A 1 125 ? 19.107 -10.862 -24.750 1.00 96.06 125 GLN A CA 1
ATOM 923 C C . GLN A 1 125 ? 19.674 -9.677 -25.532 1.00 96.06 125 GLN A C 1
ATOM 925 O O . GLN A 1 125 ? 20.307 -9.879 -26.568 1.00 96.06 125 GLN A O 1
ATOM 930 N N . GLN A 1 126 ? 19.505 -8.452 -25.029 1.00 95.62 126 GLN A N 1
ATOM 931 C CA . GLN A 1 126 ? 20.068 -7.256 -25.648 1.00 95.62 126 GLN A CA 1
ATOM 932 C C . GLN A 1 126 ? 21.599 -7.321 -25.675 1.00 95.62 126 GLN A C 1
ATOM 934 O O . GLN A 1 126 ? 22.199 -7.070 -26.717 1.00 95.62 126 GLN A O 1
ATOM 939 N N . LYS A 1 127 ? 22.239 -7.727 -24.570 1.00 96.00 127 LYS A N 1
ATOM 940 C CA . LYS A 1 127 ? 23.694 -7.917 -24.513 1.00 96.00 127 LYS A CA 1
ATOM 941 C C . LYS A 1 127 ? 24.163 -8.952 -25.534 1.00 96.00 127 LYS A C 1
ATOM 943 O O . LYS A 1 127 ? 25.128 -8.683 -26.246 1.00 96.00 127 LYS A O 1
ATOM 948 N N . THR A 1 128 ? 23.515 -10.113 -25.605 1.00 95.06 128 THR A N 1
ATOM 949 C CA . THR A 1 128 ? 23.871 -11.155 -26.579 1.00 95.06 128 THR A CA 1
ATOM 950 C C . THR A 1 128 ? 23.707 -10.630 -28.000 1.00 95.06 128 THR A C 1
ATOM 952 O O . THR A 1 128 ? 24.656 -10.677 -28.768 1.00 95.06 128 THR A O 1
ATOM 955 N N . THR A 1 129 ? 22.579 -9.985 -28.305 1.00 95.75 129 THR A N 1
ATOM 956 C CA . THR A 1 129 ? 22.307 -9.407 -29.631 1.00 95.75 129 THR A CA 1
ATOM 957 C C . THR A 1 129 ? 23.334 -8.338 -30.023 1.00 95.75 129 THR A C 1
ATOM 959 O O . THR A 1 129 ? 23.766 -8.279 -31.172 1.00 95.75 129 THR A O 1
ATOM 962 N N . LEU A 1 130 ? 23.750 -7.480 -29.086 1.00 96.00 130 LEU A N 1
ATOM 963 C CA . LEU A 1 130 ? 24.803 -6.486 -29.321 1.00 96.00 130 LEU A CA 1
ATOM 964 C C . LEU A 1 130 ? 26.177 -7.140 -29.499 1.00 96.00 130 LEU A C 1
ATOM 966 O O . LEU A 1 130 ? 26.950 -6.709 -30.348 1.00 96.00 130 LEU A O 1
ATOM 970 N N . THR A 1 131 ? 26.472 -8.188 -28.729 1.00 95.81 131 THR A N 1
ATOM 971 C CA . THR A 1 131 ? 27.730 -8.939 -28.838 1.00 95.81 131 THR A CA 1
ATOM 972 C C . THR A 1 131 ? 27.814 -9.668 -30.179 1.00 95.81 131 THR A C 1
ATOM 974 O O . THR A 1 131 ? 28.856 -9.621 -30.827 1.00 95.81 131 THR A O 1
ATOM 977 N N . ASP A 1 132 ? 26.719 -10.277 -30.633 1.00 94.88 132 ASP A N 1
ATOM 978 C CA . ASP A 1 132 ? 26.639 -10.960 -31.925 1.00 94.88 132 ASP A CA 1
ATOM 979 C C . ASP A 1 132 ? 26.794 -9.971 -33.086 1.00 94.88 132 ASP A C 1
ATOM 981 O O . ASP A 1 132 ? 27.573 -10.220 -34.005 1.00 94.88 132 ASP A O 1
ATOM 985 N N . GLN A 1 133 ? 26.132 -8.807 -33.020 1.00 94.50 133 GLN A N 1
ATOM 986 C CA . GLN A 1 133 ? 26.325 -7.731 -34.001 1.00 94.50 133 GLN A CA 1
ATOM 987 C C . GLN A 1 133 ? 27.770 -7.226 -34.021 1.00 94.50 133 GLN A C 1
ATOM 989 O O . GLN A 1 133 ? 28.350 -7.064 -35.094 1.00 94.50 133 GLN A O 1
ATOM 994 N N . PHE A 1 134 ? 28.376 -7.019 -32.850 1.00 95.00 134 PHE A N 1
ATOM 995 C CA . PHE A 1 134 ? 29.770 -6.597 -32.749 1.00 95.00 134 PHE A CA 1
ATOM 996 C C . PHE A 1 134 ? 30.721 -7.645 -33.343 1.00 95.00 134 PHE A C 1
ATOM 998 O O . PHE A 1 134 ? 31.642 -7.297 -34.079 1.00 95.00 134 PHE A O 1
ATOM 1005 N N . ASN A 1 135 ? 30.476 -8.933 -33.090 1.00 92.94 135 ASN A N 1
ATOM 1006 C CA . ASN A 1 135 ? 31.280 -10.022 -33.641 1.00 92.94 135 ASN A CA 1
ATOM 1007 C C . ASN A 1 135 ? 31.103 -10.167 -35.165 1.00 92.94 135 ASN A C 1
ATOM 1009 O O . ASN A 1 135 ? 32.073 -10.422 -35.878 1.00 92.94 135 ASN A O 1
ATOM 1013 N N . ALA A 1 136 ? 29.894 -9.945 -35.689 1.00 91.19 136 ALA A N 1
ATOM 1014 C CA . ALA A 1 136 ? 29.638 -9.915 -37.129 1.00 91.19 136 ALA A CA 1
ATOM 1015 C C . ALA A 1 136 ? 30.388 -8.761 -37.818 1.00 91.19 136 ALA A C 1
ATOM 1017 O O . ALA A 1 136 ? 31.033 -8.977 -38.844 1.00 91.19 136 ALA A O 1
ATOM 1018 N N . MET A 1 137 ? 30.378 -7.559 -37.225 1.00 92.25 137 MET A N 1
ATOM 1019 C CA . MET A 1 137 ? 31.164 -6.420 -37.718 1.00 92.25 137 MET A CA 1
ATOM 1020 C C . MET A 1 137 ? 32.669 -6.702 -37.645 1.00 92.25 137 MET A C 1
ATOM 1022 O O . MET A 1 137 ? 33.382 -6.458 -38.614 1.00 92.25 137 MET A O 1
ATOM 1026 N N . LEU A 1 138 ? 33.155 -7.272 -36.537 1.00 92.88 138 LEU A N 1
ATOM 1027 C CA . LEU A 1 138 ? 34.564 -7.632 -36.378 1.00 92.88 138 LEU A CA 1
ATOM 1028 C C . LEU A 1 138 ? 35.003 -8.705 -37.384 1.00 92.88 138 LEU A C 1
ATOM 1030 O O . LEU A 1 138 ? 36.095 -8.609 -37.930 1.00 92.88 138 LEU A O 1
ATOM 1034 N N . SER A 1 139 ? 34.152 -9.694 -37.667 1.00 85.69 139 SER A N 1
ATOM 1035 C CA . SER A 1 139 ? 34.413 -10.730 -38.675 1.00 85.69 139 SER A CA 1
ATOM 1036 C C . SER A 1 139 ? 34.423 -10.164 -40.098 1.00 85.69 139 SER A C 1
ATOM 1038 O O . SER A 1 139 ? 35.212 -10.615 -40.922 1.00 85.69 139 SER A O 1
ATOM 1040 N N . GLY A 1 140 ? 33.596 -9.152 -40.383 1.00 80.25 140 GLY A N 1
ATOM 1041 C CA . GLY A 1 140 ? 33.636 -8.404 -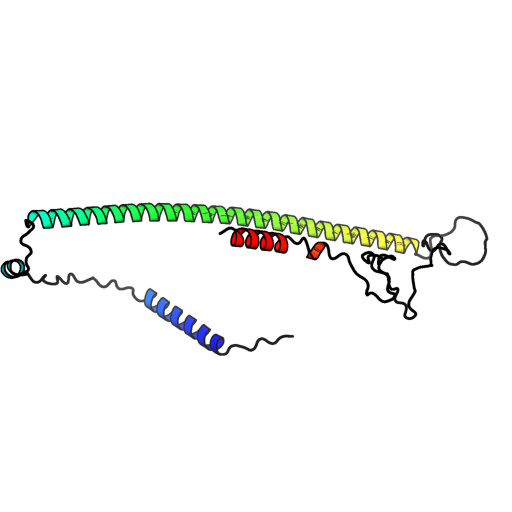41.644 1.00 80.25 140 GLY A CA 1
ATOM 1042 C C . GLY A 1 140 ? 34.872 -7.507 -41.787 1.00 80.25 140 GLY A C 1
ATOM 1043 O O . GLY A 1 140 ? 35.348 -7.301 -42.899 1.00 80.25 140 GLY A O 1
ATOM 1044 N N . LEU A 1 141 ? 35.416 -7.007 -40.671 1.00 75.75 141 LEU A N 1
ATOM 1045 C CA . LEU A 1 141 ? 36.664 -6.231 -40.621 1.00 75.75 141 LEU A CA 1
ATOM 1046 C C . LEU A 1 141 ? 37.924 -7.104 -40.496 1.00 75.75 141 LEU A C 1
ATOM 1048 O O . LEU A 1 141 ? 39.034 -6.590 -40.641 1.00 75.75 141 LEU A O 1
ATOM 1052 N N . ALA A 1 142 ? 37.786 -8.402 -40.209 1.00 69.06 142 ALA A N 1
ATOM 1053 C CA . ALA A 1 142 ? 38.921 -9.299 -40.070 1.00 69.06 142 ALA A CA 1
ATOM 1054 C C . ALA A 1 142 ? 39.695 -9.356 -41.405 1.00 69.06 142 ALA A C 1
ATOM 1056 O O . ALA A 1 142 ? 39.099 -9.624 -42.455 1.00 69.06 142 ALA A O 1
ATOM 1057 N N . PRO A 1 143 ? 41.020 -9.113 -41.394 1.00 51.41 143 PRO A N 1
ATOM 1058 C CA . PRO A 1 143 ? 41.834 -9.011 -42.599 1.00 51.41 143 PRO A CA 1
ATOM 1059 C C . PRO A 1 143 ? 42.037 -10.410 -43.193 1.00 51.41 143 PRO A C 1
ATOM 1061 O O . PRO A 1 143 ? 43.021 -11.090 -42.921 1.00 51.41 143 PRO A O 1
ATOM 1064 N N . GLY A 1 144 ? 41.050 -10.881 -43.950 1.00 52.81 144 GLY A N 1
ATOM 1065 C CA . GLY A 1 144 ? 41.039 -12.235 -44.505 1.00 52.81 144 GLY A CA 1
ATOM 1066 C C . GLY A 1 144 ? 39.809 -12.604 -45.340 1.00 52.81 144 GLY A C 1
ATOM 1067 O O . GLY A 1 144 ? 39.830 -13.645 -45.993 1.00 52.81 144 GLY A O 1
ATOM 1068 N N . GLY A 1 145 ? 38.760 -11.772 -45.377 1.00 52.72 145 GLY A N 1
ATOM 1069 C CA . GLY A 1 145 ? 37.614 -11.942 -46.280 1.00 52.72 145 GLY A CA 1
ATOM 1070 C C . GLY A 1 145 ? 37.958 -11.560 -47.723 1.00 52.72 145 GLY A C 1
ATOM 1071 O O . GLY A 1 145 ? 37.714 -10.438 -48.154 1.00 52.72 145 GLY A O 1
ATOM 1072 N N . GLY A 1 146 ? 38.594 -12.476 -48.453 1.00 52.66 146 GLY A N 1
ATOM 1073 C CA . GLY A 1 146 ? 39.104 -12.254 -49.804 1.00 52.66 146 GLY A CA 1
ATOM 1074 C C . GLY A 1 146 ? 38.047 -12.195 -50.921 1.00 52.66 146 GLY A C 1
ATOM 1075 O O . GLY A 1 146 ? 37.151 -13.025 -50.995 1.00 52.66 146 GLY A O 1
ATOM 1076 N N . ALA A 1 147 ? 38.271 -11.239 -51.830 1.00 56.03 147 ALA A N 1
ATOM 1077 C CA . ALA A 1 147 ? 38.162 -11.317 -53.293 1.00 56.03 147 ALA A CA 1
ATOM 1078 C C . ALA A 1 147 ? 36.888 -11.885 -53.961 1.00 56.03 147 ALA A C 1
ATOM 1080 O O . ALA A 1 147 ? 36.803 -13.071 -54.263 1.00 56.03 147 ALA A O 1
ATOM 1081 N N . SER A 1 148 ? 36.019 -10.968 -54.401 1.00 44.19 148 SER A N 1
ATOM 1082 C CA . SER A 1 148 ? 35.215 -11.023 -55.645 1.00 44.19 148 SER A CA 1
ATOM 1083 C C . SER A 1 148 ? 34.430 -9.702 -55.727 1.00 44.19 148 SER A C 1
ATOM 1085 O O . SER A 1 148 ? 33.769 -9.367 -54.758 1.00 44.19 148 SER A O 1
ATOM 1087 N N . SER A 1 149 ? 34.451 -8.850 -56.751 1.00 41.34 149 SER A N 1
ATOM 1088 C CA . SER A 1 149 ? 34.828 -8.964 -58.159 1.00 41.34 149 SER A CA 1
ATOM 1089 C C . SER A 1 149 ? 35.037 -7.553 -58.742 1.00 41.34 149 SER A C 1
ATOM 1091 O O . SER A 1 149 ? 34.234 -6.662 -58.489 1.00 41.34 149 SER A O 1
ATOM 1093 N N . ALA A 1 150 ? 36.114 -7.403 -59.516 1.00 48.22 150 ALA A N 1
ATOM 1094 C CA . ALA A 1 150 ? 36.390 -6.423 -60.572 1.00 48.22 150 ALA A CA 1
ATOM 1095 C C . ALA A 1 150 ? 35.417 -5.240 -60.784 1.00 48.22 150 ALA A C 1
ATOM 1097 O O . ALA A 1 150 ? 34.312 -5.432 -61.276 1.00 48.22 150 ALA A O 1
ATOM 1098 N N . GLN A 1 151 ? 35.918 -4.014 -60.597 1.00 40.28 151 GLN A N 1
ATOM 1099 C CA . GLN A 1 151 ? 36.070 -3.045 -61.694 1.00 40.28 151 GLN A CA 1
ATOM 1100 C C . GLN A 1 151 ? 36.987 -1.905 -61.223 1.00 40.28 151 GLN A C 1
ATOM 1102 O O . GLN A 1 151 ? 36.748 -1.268 -60.202 1.00 40.28 151 GLN A O 1
ATOM 1107 N N . ALA A 1 152 ? 38.069 -1.680 -61.964 1.00 50.16 152 ALA A N 1
ATOM 1108 C CA . ALA A 1 152 ? 39.028 -0.613 -61.729 1.00 50.16 152 ALA A CA 1
ATOM 1109 C C . ALA A 1 152 ? 38.376 0.777 -61.869 1.00 50.16 152 ALA A C 1
ATOM 1111 O O . ALA A 1 152 ? 37.755 1.072 -62.889 1.00 50.16 152 ALA A O 1
ATOM 1112 N N . GLY A 1 153 ? 38.577 1.634 -60.869 1.00 40.84 153 GLY A N 1
ATOM 1113 C CA . GLY A 1 153 ? 38.216 3.049 -60.887 1.00 40.84 153 GLY A CA 1
ATOM 1114 C C . GLY A 1 153 ? 38.856 3.757 -59.695 1.00 40.84 153 GLY A C 1
ATOM 1115 O O . GLY A 1 153 ? 38.576 3.427 -58.552 1.00 40.84 153 GLY A O 1
ATOM 1116 N N . SER A 1 154 ? 39.788 4.657 -59.985 1.00 48.47 154 SER A N 1
ATOM 1117 C CA . SER A 1 154 ? 40.699 5.339 -59.066 1.00 48.47 154 SER A CA 1
ATOM 1118 C C . SER A 1 154 ? 40.064 5.963 -57.814 1.00 48.47 154 SER A C 1
ATOM 1120 O O . SER A 1 154 ? 39.119 6.734 -57.915 1.00 48.47 154 SER A O 1
ATOM 1122 N N . GLY A 1 155 ? 40.725 5.761 -56.669 1.00 51.06 155 GLY A N 1
ATOM 1123 C CA . GLY A 1 155 ? 40.913 6.801 -55.651 1.00 51.06 155 GLY A CA 1
ATOM 1124 C C . GLY A 1 155 ? 39.689 7.253 -54.854 1.00 51.06 155 GLY A C 1
ATOM 1125 O O . GLY A 1 155 ? 39.380 8.437 -54.862 1.00 51.06 155 GLY A O 1
ATOM 1126 N N . ALA A 1 156 ? 39.066 6.355 -54.095 1.00 49.22 156 ALA A N 1
ATOM 1127 C CA . ALA A 1 156 ? 38.322 6.724 -52.889 1.00 49.22 156 ALA A CA 1
ATOM 1128 C C . ALA A 1 156 ? 38.282 5.518 -51.943 1.00 49.22 156 ALA A C 1
ATOM 1130 O O . ALA A 1 156 ? 37.534 4.569 -52.155 1.00 49.22 156 ALA A O 1
ATOM 1131 N N . ASP A 1 157 ? 39.120 5.553 -50.910 1.00 58.75 157 ASP A N 1
ATOM 1132 C CA . ASP A 1 157 ? 39.219 4.543 -49.849 1.00 58.75 157 ASP A CA 1
ATOM 1133 C C . ASP A 1 157 ? 38.088 4.735 -48.814 1.00 58.75 157 ASP A C 1
ATOM 1135 O O . ASP A 1 157 ? 38.315 4.851 -47.612 1.00 58.75 157 ASP A O 1
ATOM 1139 N N . ILE A 1 158 ? 36.851 4.889 -49.301 1.00 61.59 158 ILE A N 1
ATOM 1140 C CA . ILE A 1 158 ? 35.644 4.999 -48.476 1.00 61.59 158 ILE A CA 1
ATOM 1141 C C . ILE A 1 158 ? 34.628 3.988 -49.015 1.00 61.59 158 ILE A C 1
ATOM 1143 O O . ILE A 1 158 ? 34.200 4.111 -50.165 1.00 61.59 158 ILE A O 1
ATOM 1147 N N . PRO A 1 159 ? 34.233 2.975 -48.223 1.00 67.62 159 PRO A N 1
ATOM 1148 C CA . PRO A 1 159 ? 33.274 1.981 -48.675 1.00 67.62 159 PRO A CA 1
ATOM 1149 C C . PRO A 1 159 ? 31.916 2.635 -48.956 1.00 67.62 159 PRO A C 1
ATOM 1151 O O . PRO A 1 159 ? 31.358 3.362 -48.128 1.00 67.62 159 PRO A O 1
ATOM 1154 N N . VAL A 1 160 ? 31.382 2.349 -50.144 1.00 61.00 160 VAL A N 1
ATOM 1155 C CA . VAL A 1 160 ? 30.036 2.734 -50.577 1.00 61.00 160 VAL A CA 1
ATOM 1156 C C . VAL A 1 160 ? 29.003 2.112 -49.630 1.00 61.00 160 VAL A C 1
ATOM 1158 O O . VAL A 1 160 ? 28.771 0.908 -49.634 1.00 61.00 160 VAL A O 1
ATOM 1161 N N . GLY A 1 161 ? 28.437 2.929 -48.743 1.00 55.84 161 GLY A N 1
ATOM 1162 C CA . GLY A 1 161 ? 27.528 2.470 -47.684 1.00 55.84 161 GLY A CA 1
ATOM 1163 C C . GLY A 1 161 ? 27.460 3.380 -46.454 1.00 55.84 161 GLY A C 1
ATOM 1164 O O . GLY A 1 161 ? 26.550 3.236 -45.647 1.00 55.84 161 GLY A O 1
ATOM 1165 N N . LEU A 1 162 ? 28.374 4.350 -46.326 1.00 63.41 162 LEU A N 1
ATOM 1166 C CA . LEU A 1 162 ? 28.410 5.323 -45.222 1.00 63.41 162 LEU A CA 1
ATOM 1167 C C . LEU A 1 162 ? 27.513 6.564 -45.407 1.00 63.41 162 LEU A C 1
ATOM 1169 O O . LEU A 1 162 ? 27.608 7.493 -44.612 1.00 63.41 162 LEU A O 1
ATOM 1173 N N . GLY A 1 163 ? 26.638 6.602 -46.419 1.00 58.56 163 GLY A N 1
ATOM 1174 C CA . GLY A 1 163 ? 25.617 7.657 -46.564 1.00 58.56 163 GLY A CA 1
ATOM 1175 C C . GLY A 1 163 ? 26.152 9.089 -46.713 1.00 58.56 163 GLY A C 1
ATOM 1176 O O . GLY A 1 163 ? 25.386 10.039 -46.597 1.00 58.56 163 GLY A O 1
ATOM 1177 N N . LEU A 1 164 ? 27.448 9.256 -46.976 1.00 60.72 164 LEU A N 1
ATOM 1178 C CA . LEU A 1 164 ? 28.055 10.532 -47.337 1.00 60.72 164 LEU A CA 1
ATOM 1179 C C . LEU A 1 164 ? 27.990 10.670 -48.861 1.00 60.72 164 LEU A C 1
ATOM 1181 O O . LEU A 1 164 ? 28.996 10.523 -49.551 1.00 60.72 164 LEU A O 1
ATOM 1185 N N . GLU A 1 165 ? 26.782 10.883 -49.385 1.00 57.91 165 GLU A N 1
ATOM 1186 C CA . GLU A 1 165 ? 26.622 11.456 -50.723 1.00 57.91 165 GLU A CA 1
ATOM 1187 C C . GLU A 1 165 ? 27.257 12.861 -50.673 1.00 57.91 165 GLU A C 1
ATOM 1189 O O . GLU A 1 165 ? 26.829 13.679 -49.850 1.00 57.91 165 GLU A O 1
ATOM 1194 N N . PRO A 1 166 ? 28.295 13.159 -51.475 1.00 52.50 166 PRO A N 1
ATOM 1195 C CA . PRO A 1 166 ? 28.854 14.503 -51.549 1.00 52.50 166 PRO A CA 1
ATOM 1196 C C . PRO A 1 166 ? 27.802 15.401 -52.207 1.00 52.50 166 PRO A C 1
ATOM 1198 O O . PRO A 1 166 ? 27.626 15.374 -53.424 1.00 52.50 166 PRO A O 1
ATOM 1201 N N . GLY A 1 167 ? 27.042 16.139 -51.398 1.00 55.84 167 GLY A N 1
ATOM 1202 C CA . GLY A 1 167 ? 25.894 16.901 -51.889 1.00 55.84 167 GLY A CA 1
ATOM 1203 C C . GLY A 1 167 ? 24.770 17.161 -50.887 1.00 55.84 167 GLY A C 1
ATOM 1204 O O . GLY A 1 167 ? 23.835 17.875 -51.244 1.00 55.84 167 GLY A O 1
ATOM 1205 N N . HIS A 1 168 ? 24.830 16.627 -49.660 1.00 49.47 168 HIS A N 1
ATOM 1206 C CA . HIS A 1 168 ? 23.830 16.915 -48.613 1.00 49.47 168 HIS A CA 1
ATOM 1207 C C . HIS A 1 168 ? 24.401 17.604 -47.358 1.00 49.47 168 HIS A C 1
ATOM 1209 O O . HIS A 1 168 ? 23.725 17.765 -46.346 1.00 49.47 168 HIS A O 1
ATOM 1215 N N . ASP A 1 169 ? 25.650 18.047 -47.411 1.00 51.78 169 ASP A N 1
ATOM 1216 C CA . ASP A 1 169 ? 26.356 18.745 -46.342 1.00 51.78 169 ASP A CA 1
ATOM 1217 C C . ASP A 1 169 ? 26.179 20.270 -46.419 1.00 51.78 169 ASP A C 1
ATOM 1219 O O . ASP A 1 169 ? 27.153 21.010 -46.471 1.00 51.78 169 ASP A O 1
ATOM 1223 N N . THR A 1 170 ? 24.943 20.779 -46.416 1.00 54.84 170 THR A N 1
ATOM 1224 C CA . THR A 1 170 ? 24.729 22.236 -46.281 1.00 54.84 170 THR A CA 1
ATOM 1225 C C . THR A 1 170 ? 24.433 22.709 -44.863 1.00 54.84 170 THR A C 1
ATOM 1227 O O . THR A 1 170 ? 24.647 23.886 -44.603 1.00 54.84 170 THR A O 1
ATOM 1230 N N . ASP A 1 171 ? 24.054 21.832 -43.924 1.00 54.62 171 ASP A N 1
ATOM 1231 C CA . ASP A 1 171 ? 23.620 22.287 -42.585 1.00 54.62 171 ASP A CA 1
ATOM 1232 C C . ASP A 1 171 ? 24.368 21.664 -41.396 1.00 54.62 171 ASP A C 1
ATOM 1234 O O . ASP A 1 171 ? 24.130 22.027 -40.246 1.00 54.62 171 ASP A O 1
ATOM 1238 N N . ILE A 1 172 ? 25.333 20.767 -41.624 1.00 56.75 172 ILE A N 1
ATOM 1239 C CA . ILE A 1 172 ? 26.122 20.176 -40.530 1.00 56.75 172 ILE A CA 1
ATOM 1240 C C . ILE A 1 172 ? 27.443 20.930 -40.398 1.00 56.75 172 ILE A C 1
ATOM 1242 O O . ILE A 1 172 ? 28.475 20.524 -40.934 1.00 56.75 172 ILE A O 1
ATOM 1246 N N . SER A 1 173 ? 27.412 22.037 -39.656 1.00 57.78 173 SER A N 1
ATOM 1247 C CA . SER A 1 173 ? 28.618 22.785 -39.291 1.00 57.78 173 SER A CA 1
ATOM 1248 C C . SER A 1 173 ? 29.523 21.925 -38.401 1.00 57.78 173 SER A C 1
ATOM 1250 O O . SER A 1 173 ? 29.324 21.801 -37.192 1.00 57.78 173 SER A O 1
ATOM 1252 N N . ALA A 1 174 ? 30.535 21.298 -39.002 1.00 58.09 174 ALA A N 1
ATOM 1253 C CA . ALA A 1 174 ? 31.592 20.619 -38.267 1.00 58.09 174 ALA A CA 1
ATOM 1254 C C . ALA A 1 174 ? 32.430 21.669 -37.519 1.00 58.09 174 ALA A C 1
ATOM 1256 O O . ALA A 1 174 ? 33.164 22.444 -38.132 1.00 58.09 174 ALA A O 1
ATOM 1257 N N . GLY A 1 175 ? 32.309 21.711 -36.190 1.00 59.78 175 GLY A N 1
ATOM 1258 C CA . GLY A 1 175 ? 33.155 22.555 -35.355 1.00 59.78 175 GLY A CA 1
ATOM 1259 C C . GLY A 1 175 ? 34.625 22.149 -35.487 1.00 59.78 175 GLY A C 1
ATOM 1260 O O . GLY A 1 175 ? 34.947 20.965 -35.595 1.00 59.78 175 GLY A O 1
ATOM 1261 N N . SER A 1 176 ? 35.531 23.127 -35.444 1.00 57.22 176 SER A N 1
ATOM 1262 C CA . SER A 1 176 ? 36.984 22.944 -35.616 1.00 57.22 176 SER A CA 1
ATOM 1263 C C . SER A 1 176 ? 37.666 22.093 -34.535 1.00 57.22 176 SER A C 1
ATOM 1265 O O . SER A 1 176 ? 38.868 21.869 -34.610 1.00 57.22 176 SER A O 1
ATOM 1267 N N . ASP A 1 177 ? 36.916 21.629 -33.536 1.00 64.31 177 ASP A N 1
ATOM 1268 C CA . ASP A 1 177 ? 37.409 20.918 -32.353 1.00 64.31 177 ASP A CA 1
ATOM 1269 C C . ASP A 1 177 ? 37.023 19.423 -32.360 1.00 64.31 177 ASP A C 1
ATOM 1271 O O . ASP A 1 177 ? 37.003 18.756 -31.332 1.00 64.31 177 ASP A O 1
ATOM 1275 N N . GLY A 1 178 ? 36.634 18.879 -33.522 1.00 64.62 178 GLY A N 1
ATOM 1276 C CA . GLY A 1 178 ? 36.238 17.469 -33.677 1.00 64.62 178 GLY A CA 1
ATOM 1277 C C . GLY A 1 178 ? 34.864 17.120 -33.088 1.00 64.62 178 GLY A C 1
ATOM 1278 O O . GLY A 1 178 ? 34.334 16.039 -33.352 1.00 64.62 178 GLY A O 1
ATOM 1279 N N . PHE A 1 179 ? 34.246 18.042 -32.352 1.00 64.12 179 PHE A N 1
ATOM 1280 C CA . PHE A 1 179 ? 32.868 17.936 -31.896 1.00 64.12 179 PHE A CA 1
ATOM 1281 C C . PHE A 1 179 ? 31.906 18.389 -32.997 1.00 64.12 179 PHE A C 1
ATOM 1283 O O . PHE A 1 179 ? 31.996 19.499 -33.526 1.00 64.12 179 PHE A O 1
ATOM 1290 N N . ARG A 1 180 ? 30.966 17.507 -33.344 1.00 72.62 180 ARG A N 1
ATOM 1291 C CA . ARG A 1 180 ? 29.860 17.815 -34.252 1.00 72.62 180 ARG A CA 1
ATOM 1292 C C . ARG A 1 180 ? 28.686 18.303 -33.417 1.00 72.62 180 ARG A C 1
ATOM 1294 O O . ARG A 1 180 ? 28.117 17.527 -32.653 1.00 72.62 180 ARG A O 1
ATOM 1301 N N . TRP A 1 181 ? 28.344 19.578 -33.558 1.00 74.94 181 TRP A N 1
ATOM 1302 C CA . TRP A 1 181 ? 27.103 20.102 -33.007 1.00 74.94 181 TRP A CA 1
ATOM 1303 C C . TRP A 1 181 ? 25.955 19.676 -33.916 1.00 74.94 181 TRP A C 1
ATOM 1305 O O . TRP A 1 181 ? 25.986 19.928 -35.118 1.00 74.94 181 TRP A O 1
ATOM 1315 N N . ALA A 1 182 ? 24.975 18.986 -33.343 1.00 77.12 182 ALA A N 1
ATOM 1316 C CA . ALA A 1 182 ? 23.706 18.723 -34.000 1.00 77.12 182 ALA A CA 1
ATOM 1317 C C . ALA A 1 182 ? 22.697 19.766 -33.511 1.00 77.12 182 ALA A C 1
ATOM 1319 O O . ALA A 1 182 ? 22.510 19.917 -32.301 1.00 77.12 182 ALA A O 1
ATOM 1320 N N . GLU A 1 183 ? 22.074 20.484 -34.442 1.00 76.00 183 GLU A N 1
ATOM 1321 C CA . GLU A 1 183 ? 20.988 21.419 -34.143 1.00 76.00 183 GLU A CA 1
ATOM 1322 C C . GLU A 1 183 ? 19.817 20.640 -33.497 1.00 76.00 183 GLU A C 1
ATOM 1324 O O . GLU A 1 183 ? 19.416 19.595 -34.028 1.00 76.00 183 GLU A O 1
ATOM 1329 N N . PRO A 1 184 ? 19.274 21.075 -32.343 1.00 73.38 184 PRO A N 1
ATOM 1330 C CA . PRO A 1 184 ? 18.130 20.411 -31.726 1.00 73.38 184 PRO A CA 1
ATOM 1331 C C . PRO A 1 184 ? 16.895 20.513 -32.634 1.00 73.38 184 PRO A C 1
ATOM 1333 O O . PRO A 1 184 ? 16.485 21.606 -33.014 1.00 73.38 184 PRO A O 1
ATOM 1336 N N . GLN A 1 185 ? 16.268 19.373 -32.943 1.00 74.81 185 GLN A N 1
ATOM 1337 C CA . GLN A 1 185 ? 15.110 19.293 -33.853 1.00 74.81 185 GLN A CA 1
ATOM 1338 C C . GLN A 1 185 ? 13.847 19.990 -33.318 1.00 74.81 185 GLN A C 1
ATOM 1340 O O . GLN A 1 185 ? 12.917 20.245 -34.076 1.00 74.81 185 GLN A O 1
ATOM 1345 N N . ASP A 1 186 ? 13.823 20.316 -32.025 1.00 73.06 186 ASP A N 1
ATOM 1346 C CA . ASP A 1 186 ? 12.684 20.942 -31.347 1.00 73.06 186 ASP A CA 1
ATOM 1347 C C . ASP A 1 186 ? 12.681 22.480 -31.459 1.00 73.06 186 ASP A C 1
ATOM 1349 O O . ASP A 1 186 ? 11.849 23.146 -30.831 1.00 73.06 186 ASP A O 1
ATOM 1353 N N . VAL A 1 187 ? 13.625 23.065 -32.211 1.00 72.69 187 VAL A N 1
ATOM 1354 C CA . VAL A 1 187 ? 13.662 24.511 -32.454 1.00 72.69 187 VAL A CA 1
ATOM 1355 C C . VAL A 1 187 ? 12.534 24.901 -33.407 1.00 72.69 187 VAL A C 1
ATOM 1357 O O . VAL A 1 187 ? 12.428 24.402 -34.528 1.00 72.69 187 VAL A O 1
ATOM 1360 N N . VAL A 1 188 ? 11.658 25.796 -32.959 1.00 71.81 188 VAL A N 1
ATOM 1361 C CA . VAL A 1 188 ? 10.584 26.311 -33.808 1.00 71.81 188 VAL A CA 1
ATOM 1362 C C . VAL A 1 188 ? 11.157 27.459 -34.651 1.00 71.81 188 VAL A C 1
ATOM 1364 O O . VAL A 1 188 ? 11.772 28.375 -34.094 1.00 71.81 188 VAL A O 1
ATOM 1367 N N . PRO A 1 189 ? 11.005 27.438 -35.990 1.00 63.47 189 PRO A N 1
ATOM 1368 C CA . PRO A 1 189 ? 11.443 28.545 -36.831 1.00 63.47 189 PRO A CA 1
ATOM 1369 C C . PRO A 1 189 ? 10.687 29.818 -36.447 1.00 63.47 189 PRO A C 1
ATOM 1371 O O . PRO A 1 189 ? 9.457 29.821 -36.407 1.00 63.47 189 PRO A O 1
ATOM 1374 N N . ALA A 1 190 ? 11.411 30.904 -36.168 1.00 61.97 190 ALA A N 1
ATOM 1375 C CA . ALA A 1 190 ? 10.789 32.200 -35.918 1.00 61.97 190 ALA A CA 1
ATOM 1376 C C . ALA A 1 190 ? 9.999 32.643 -37.157 1.00 61.97 190 ALA A C 1
ATOM 1378 O O . ALA A 1 190 ? 10.533 32.640 -38.268 1.00 61.97 190 ALA A O 1
ATOM 1379 N N . ASP A 1 191 ? 8.727 32.997 -36.959 1.00 60.34 191 ASP A N 1
ATOM 1380 C CA . ASP A 1 191 ? 7.844 33.468 -38.026 1.00 60.34 191 ASP A CA 1
ATOM 1381 C C . ASP A 1 191 ? 8.474 34.696 -38.717 1.00 60.34 191 ASP A C 1
ATOM 1383 O O . ASP A 1 191 ? 8.698 35.722 -38.061 1.00 60.34 191 ASP A O 1
ATOM 1387 N N . PRO A 1 192 ? 8.766 34.638 -40.031 1.00 58.72 192 PRO A N 1
ATOM 1388 C CA . PRO A 1 192 ? 9.397 35.740 -40.750 1.00 58.72 192 PRO A CA 1
ATOM 1389 C C . PRO A 1 192 ? 8.542 37.019 -40.806 1.00 58.72 192 PRO A C 1
ATOM 1391 O O . PRO A 1 192 ? 9.069 38.069 -41.175 1.00 58.72 192 PRO A O 1
ATOM 1394 N N . GLN A 1 193 ? 7.254 36.979 -40.429 1.00 59.47 193 GLN A N 1
ATOM 1395 C CA . GLN A 1 193 ? 6.428 38.188 -40.291 1.00 59.47 193 GLN A CA 1
ATOM 1396 C C . GLN A 1 193 ? 6.645 38.959 -38.979 1.00 59.47 193 GLN A C 1
ATOM 1398 O O . GLN A 1 193 ? 6.378 40.161 -38.942 1.00 59.47 193 GLN A O 1
ATOM 1403 N N . GLN A 1 194 ? 7.168 38.329 -37.925 1.00 56.12 194 GLN A N 1
ATOM 1404 C CA . GLN A 1 194 ? 7.537 38.992 -36.666 1.00 56.12 194 GLN A CA 1
ATOM 1405 C C . GLN A 1 194 ? 9.055 39.164 -36.612 1.00 56.12 194 GLN A C 1
ATOM 1407 O O . GLN A 1 194 ? 9.764 38.588 -35.795 1.00 56.12 194 GLN A O 1
ATOM 1412 N N . GLY A 1 195 ? 9.564 39.937 -37.568 1.00 44.41 195 GLY A N 1
ATOM 1413 C CA . GLY A 1 195 ? 10.989 40.094 -37.808 1.00 44.41 195 GLY A CA 1
ATOM 1414 C C . GLY A 1 195 ? 11.793 40.634 -36.621 1.00 44.41 195 GLY A C 1
ATOM 1415 O O . GLY A 1 195 ? 11.409 41.586 -35.942 1.00 44.41 195 GLY A O 1
ATOM 1416 N N . GLY A 1 196 ? 12.992 40.071 -36.479 1.00 42.16 196 GLY A N 1
ATOM 1417 C CA . GLY A 1 196 ? 14.119 40.644 -35.753 1.00 42.16 196 GLY A CA 1
ATOM 1418 C C . GLY A 1 196 ? 15.272 39.645 -35.695 1.00 42.16 196 GLY A C 1
ATOM 1419 O O . GLY A 1 196 ? 15.218 38.702 -34.911 1.00 42.16 196 GLY A O 1
ATOM 1420 N N . GLN A 1 197 ? 16.312 39.834 -36.520 1.00 54.44 197 GLN A N 1
ATOM 1421 C CA . GLN A 1 197 ? 17.560 39.069 -36.392 1.00 54.44 197 GLN A CA 1
ATOM 1422 C C . GLN A 1 197 ? 18.074 39.197 -34.951 1.00 54.44 197 GLN A C 1
ATOM 1424 O O . GLN A 1 197 ? 18.395 40.300 -34.510 1.00 54.44 197 GLN A O 1
ATOM 1429 N N . GLY A 1 198 ? 18.125 38.076 -34.226 1.00 56.50 198 GLY A N 1
ATOM 1430 C CA . GLY A 1 198 ? 18.643 38.013 -32.857 1.00 56.50 198 GLY A CA 1
ATOM 1431 C C . GLY A 1 198 ? 17.673 37.512 -31.783 1.00 56.50 198 GLY A C 1
ATOM 1432 O O . GLY A 1 198 ? 18.019 37.591 -30.606 1.00 56.50 198 GLY A O 1
ATOM 1433 N N . GLN A 1 199 ? 16.487 36.995 -32.125 1.00 58.88 199 GLN A N 1
ATOM 1434 C CA . GLN A 1 199 ? 15.671 36.302 -31.121 1.00 58.88 199 GLN A CA 1
ATOM 1435 C C . GLN A 1 199 ? 16.311 34.959 -30.720 1.00 58.88 199 GLN A C 1
ATOM 1437 O O . GLN A 1 199 ? 16.740 34.207 -31.600 1.00 58.88 199 GLN A O 1
ATOM 1442 N N . PRO A 1 200 ? 16.403 34.653 -29.409 1.00 64.75 200 PRO A N 1
ATOM 1443 C CA . PRO A 1 200 ? 16.934 33.377 -28.942 1.00 64.75 200 PRO A CA 1
ATOM 1444 C C . PRO A 1 200 ? 16.060 32.219 -29.455 1.00 64.75 200 PRO A C 1
ATOM 1446 O O . PRO A 1 200 ? 14.849 32.405 -29.609 1.00 64.75 200 PRO A O 1
ATOM 1449 N N . PRO A 1 201 ? 16.645 31.032 -29.711 1.00 68.81 201 PRO A N 1
ATOM 1450 C CA . PRO A 1 201 ? 15.887 29.866 -30.151 1.00 68.81 201 PRO A CA 1
ATOM 1451 C C . PRO A 1 201 ? 14.757 29.592 -29.156 1.00 68.81 201 PRO A C 1
ATOM 1453 O O . PRO A 1 201 ? 14.992 29.487 -27.949 1.00 68.81 201 PRO A O 1
ATOM 1456 N N . HIS A 1 202 ? 13.527 29.531 -29.662 1.00 70.56 202 HIS A N 1
ATOM 1457 C CA . HIS A 1 202 ? 12.354 29.219 -28.861 1.00 70.56 202 HIS A CA 1
ATOM 1458 C C . HIS A 1 202 ? 11.940 27.777 -29.135 1.00 70.56 202 HIS A C 1
ATOM 1460 O O . HIS A 1 202 ? 11.955 27.292 -30.266 1.00 70.56 202 HIS A O 1
ATOM 1466 N N . PHE A 1 203 ? 11.602 27.087 -28.057 1.00 75.69 203 PHE A N 1
ATOM 1467 C CA . PHE A 1 203 ? 11.162 25.702 -28.075 1.00 75.69 203 PHE A CA 1
ATOM 1468 C C . PHE A 1 203 ? 9.661 25.681 -27.809 1.00 75.69 203 PHE A C 1
ATOM 1470 O O . PHE A 1 203 ? 9.143 26.564 -27.121 1.00 75.69 203 PHE A O 1
ATOM 1477 N N . ALA A 1 204 ? 8.952 24.683 -28.331 1.00 70.31 204 ALA A N 1
ATOM 1478 C CA . ALA A 1 204 ? 7.525 24.539 -28.073 1.00 70.31 204 ALA A CA 1
ATOM 1479 C C . ALA A 1 204 ? 7.270 24.296 -26.569 1.00 70.31 204 ALA A C 1
ATOM 1481 O O . ALA A 1 204 ? 7.381 23.177 -26.074 1.00 70.31 204 ALA A O 1
ATOM 1482 N N . THR A 1 205 ? 6.877 25.335 -25.826 1.00 70.38 205 THR A N 1
ATOM 1483 C CA . THR A 1 205 ? 6.551 25.270 -24.386 1.00 70.38 205 THR A CA 1
ATOM 1484 C C . THR A 1 205 ? 5.176 24.663 -24.095 1.00 70.38 205 THR A C 1
ATOM 1486 O O . THR A 1 205 ? 4.706 24.719 -22.961 1.00 70.38 205 THR A O 1
ATOM 1489 N N . SER A 1 206 ? 4.540 24.028 -25.084 1.00 67.88 206 SER A N 1
ATOM 1490 C CA . SER A 1 206 ? 3.189 23.451 -24.975 1.00 67.88 206 SER A CA 1
ATOM 1491 C C . SER A 1 206 ? 3.024 22.438 -23.828 1.00 67.88 206 SER A C 1
ATOM 1493 O O . SER A 1 206 ? 1.929 22.290 -23.288 1.00 67.88 206 SER A O 1
ATOM 1495 N N . PHE A 1 207 ? 4.112 21.803 -23.374 1.00 64.38 207 PHE A N 1
ATOM 1496 C CA . PHE A 1 207 ? 4.118 20.913 -22.205 1.00 64.38 207 PHE A CA 1
ATOM 1497 C C . PHE A 1 207 ? 4.071 21.640 -20.847 1.00 64.38 207 PHE A C 1
ATOM 1499 O O . PHE A 1 207 ? 3.732 21.024 -19.836 1.00 64.38 207 PHE A O 1
ATOM 1506 N N . LEU A 1 208 ? 4.430 22.928 -20.789 1.00 66.00 208 LEU A N 1
ATOM 1507 C CA . LEU A 1 208 ? 4.373 23.730 -19.561 1.00 66.00 208 LEU A CA 1
ATOM 1508 C C . LEU A 1 208 ? 2.981 24.331 -19.334 1.00 66.00 208 LEU A C 1
ATOM 1510 O O . LEU A 1 208 ? 2.535 24.443 -18.192 1.00 66.00 208 LEU A O 1
ATOM 1514 N N . GLU A 1 209 ? 2.301 24.718 -20.409 1.00 64.38 209 GLU A N 1
ATOM 1515 C CA . GLU A 1 209 ? 1.018 25.423 -20.343 1.00 64.38 209 GLU A CA 1
ATOM 1516 C C . GLU A 1 209 ? -0.153 24.472 -20.058 1.00 64.38 209 GLU A C 1
ATOM 1518 O O . GLU A 1 209 ? -1.019 24.802 -19.246 1.00 64.38 209 GLU A O 1
ATOM 1523 N N . ASP A 1 210 ? -0.145 23.265 -20.637 1.00 65.38 210 ASP A N 1
ATOM 1524 C CA . ASP A 1 210 ? -1.194 22.253 -20.444 1.00 65.38 210 ASP A CA 1
ATOM 1525 C C . ASP A 1 210 ? -0.725 21.042 -19.617 1.00 65.38 210 ASP A C 1
ATOM 1527 O O . ASP A 1 210 ? -0.893 19.875 -19.976 1.00 65.38 210 ASP A O 1
ATOM 1531 N N . ASN A 1 211 ? -0.112 21.329 -18.469 1.00 75.56 211 ASN A N 1
ATOM 1532 C CA . ASN A 1 211 ? 0.253 20.317 -17.479 1.00 75.56 211 ASN A CA 1
ATOM 1533 C C . ASN A 1 211 ? -0.973 19.945 -16.609 1.00 75.56 211 ASN A C 1
ATOM 1535 O O . ASN A 1 211 ? -1.735 20.842 -16.224 1.00 75.56 211 ASN A O 1
ATOM 1539 N N . PRO A 1 212 ? -1.172 18.663 -16.229 1.00 78.94 212 PRO A N 1
ATOM 1540 C CA . PRO A 1 212 ? -2.211 18.259 -15.273 1.00 78.94 212 PRO A CA 1
ATOM 1541 C C . PRO A 1 212 ? -2.258 19.119 -13.999 1.00 78.94 212 PRO A C 1
ATOM 1543 O O . PRO A 1 212 ? -3.348 19.456 -13.540 1.00 78.94 212 PRO A O 1
ATOM 1546 N N . LEU A 1 213 ? -1.105 19.557 -13.484 1.00 76.00 213 LEU A N 1
ATOM 1547 C CA . LEU A 1 213 ? -1.016 20.454 -12.324 1.00 76.00 213 LEU A CA 1
ATOM 1548 C C . LEU A 1 213 ? -1.697 21.809 -12.574 1.00 76.00 213 LEU A C 1
ATOM 1550 O O . LEU A 1 213 ? -2.427 22.317 -11.722 1.00 76.00 213 LEU A O 1
ATOM 1554 N N . THR A 1 214 ? -1.497 22.389 -13.758 1.00 80.25 214 THR A N 1
ATOM 1555 C CA . THR A 1 214 ? -2.103 23.668 -14.151 1.00 80.25 214 THR A CA 1
ATOM 1556 C C . THR A 1 214 ? -3.616 23.521 -14.332 1.00 80.25 214 THR A C 1
ATOM 1558 O O . THR A 1 214 ? -4.376 24.407 -13.933 1.00 80.25 214 THR A O 1
ATOM 1561 N N . ARG A 1 215 ? -4.085 22.378 -14.856 1.00 81.38 215 ARG A N 1
ATOM 1562 C CA . ARG A 1 215 ? -5.524 22.082 -14.969 1.00 81.38 215 ARG A CA 1
ATOM 1563 C C . ARG A 1 215 ? -6.194 21.949 -13.610 1.00 81.38 215 ARG A C 1
ATOM 1565 O O . ARG A 1 215 ? -7.261 22.530 -13.417 1.00 81.38 215 ARG A O 1
ATOM 1572 N N . GLU A 1 216 ? -5.582 21.215 -12.682 1.00 86.31 216 GLU A N 1
ATOM 1573 C CA . GLU A 1 216 ? -6.117 21.058 -11.328 1.00 86.31 216 GLU A CA 1
ATOM 1574 C C . GLU A 1 216 ? -6.145 22.389 -10.583 1.00 86.31 216 GLU A C 1
ATOM 1576 O O . GLU A 1 216 ? -7.174 22.742 -10.007 1.00 86.31 216 GLU A O 1
ATOM 1581 N N . LYS A 1 217 ? -5.072 23.182 -10.671 1.00 86.25 217 LYS A N 1
ATOM 1582 C CA . LYS A 1 217 ? -5.034 24.527 -10.091 1.00 86.25 217 LYS A CA 1
ATOM 1583 C C . LYS A 1 217 ? -6.169 25.406 -10.635 1.00 86.25 217 LYS A C 1
ATOM 1585 O O . LYS A 1 217 ? -6.932 25.973 -9.858 1.00 86.25 217 LYS A O 1
ATOM 1590 N N . ASN A 1 218 ? -6.334 25.472 -11.956 1.00 86.25 218 ASN A N 1
ATOM 1591 C CA . ASN A 1 218 ? -7.402 26.260 -12.580 1.00 86.25 218 ASN A CA 1
ATOM 1592 C C . ASN A 1 218 ? -8.806 25.718 -12.252 1.00 86.25 218 ASN A C 1
ATOM 1594 O O . ASN A 1 218 ? -9.779 26.472 -12.211 1.00 86.25 218 ASN A O 1
ATOM 1598 N N . ALA A 1 219 ? -8.961 24.408 -12.047 1.00 85.94 219 ALA A N 1
ATOM 1599 C CA . ALA A 1 219 ? -10.217 23.817 -11.585 1.00 85.94 219 ALA A CA 1
ATOM 1600 C C . ALA A 1 219 ? -10.527 24.214 -10.132 1.00 85.94 219 ALA A C 1
ATOM 1602 O O . ALA A 1 219 ? -11.660 24.588 -9.830 1.00 85.94 219 ALA A O 1
ATOM 1603 N N . LEU A 1 220 ? -9.521 24.204 -9.254 1.00 87.25 220 LEU A N 1
ATOM 1604 C CA . LEU A 1 220 ? -9.649 24.648 -7.867 1.00 87.25 220 LEU A CA 1
ATOM 1605 C C . LEU A 1 220 ? -9.971 26.143 -7.769 1.00 87.25 220 LEU A C 1
ATOM 1607 O O . LEU A 1 220 ? -10.886 26.507 -7.037 1.00 87.25 220 LEU A O 1
ATOM 1611 N N . GLU A 1 221 ? -9.291 27.000 -8.534 1.00 87.94 221 GLU A N 1
ATOM 1612 C CA . GLU A 1 221 ? -9.563 28.446 -8.551 1.00 87.94 221 GLU A CA 1
ATOM 1613 C C . GLU A 1 221 ? -10.984 28.761 -9.051 1.00 87.94 221 GLU A C 1
ATOM 1615 O O . GLU A 1 221 ? -11.668 29.609 -8.478 1.00 87.94 221 GLU A O 1
ATOM 1620 N N . ARG A 1 222 ? -11.486 28.035 -10.061 1.00 85.56 222 ARG A N 1
ATOM 1621 C CA . ARG A 1 222 ? -12.881 28.168 -10.521 1.00 85.56 222 ARG A CA 1
ATOM 1622 C C . ARG A 1 222 ? -13.893 27.737 -9.462 1.00 85.56 222 ARG A C 1
ATOM 1624 O O . ARG A 1 222 ? -14.893 28.419 -9.269 1.00 85.56 222 ARG A O 1
ATOM 1631 N N . ASN A 1 223 ? -13.621 26.645 -8.751 1.00 83.75 223 ASN A N 1
ATOM 1632 C CA . ASN A 1 223 ? -14.477 26.186 -7.656 1.00 83.75 223 ASN A CA 1
ATOM 1633 C C . ASN A 1 223 ? -14.450 27.142 -6.452 1.00 83.75 223 ASN A C 1
ATOM 1635 O O . ASN A 1 223 ? -15.467 27.300 -5.780 1.00 83.75 223 ASN A O 1
ATOM 1639 N N . ALA A 1 224 ? -13.312 27.788 -6.186 1.00 82.00 224 ALA A N 1
ATOM 1640 C CA . ALA A 1 224 ? -13.172 28.774 -5.119 1.00 82.00 224 ALA A CA 1
ATOM 1641 C C . ALA A 1 224 ? -13.922 30.081 -5.427 1.00 82.00 224 ALA A C 1
ATOM 1643 O O . ALA A 1 224 ? -14.545 30.636 -4.533 1.00 82.00 224 ALA A O 1
ATOM 1644 N N . ASN A 1 225 ? -13.928 30.531 -6.686 1.00 74.50 225 ASN A N 1
ATOM 1645 C CA . ASN A 1 225 ? -14.655 31.732 -7.124 1.00 74.50 225 ASN A CA 1
ATOM 1646 C C . ASN A 1 225 ? -16.173 31.522 -7.315 1.00 74.50 225 ASN A C 1
ATOM 1648 O O . ASN A 1 225 ? -16.886 32.459 -7.676 1.00 74.50 225 ASN A O 1
ATOM 1652 N N . HIS A 1 226 ? -16.676 30.298 -7.132 1.00 62.97 226 HIS A N 1
ATOM 1653 C CA . HIS A 1 226 ? -18.104 29.956 -7.202 1.00 62.97 226 HIS A CA 1
ATOM 1654 C C . HIS A 1 226 ? -18.709 29.588 -5.835 1.00 62.97 226 HIS A C 1
ATOM 1656 O O . HIS A 1 226 ? -19.813 29.044 -5.775 1.00 62.97 226 HIS A O 1
ATOM 1662 N N . ARG A 1 227 ? -18.003 29.898 -4.744 1.00 52.78 227 ARG A N 1
ATOM 1663 C CA . ARG A 1 227 ? -18.520 29.903 -3.370 1.00 52.78 227 ARG A CA 1
ATOM 1664 C C . ARG A 1 227 ? -18.564 31.324 -2.831 1.00 52.78 227 ARG A C 1
ATOM 1666 O O . ARG A 1 227 ? -19.433 31.557 -1.966 1.00 52.78 227 ARG A O 1
#

Foldseek 3Di:
DDDPPDDVCCVVVVVVVVVVVVVVVVVVVPPPDPPPPPPPPPVPPPPPPVNVVVPPPPDDDPVRVVVVVVVVVVVVVVVVVVVVVVVVVVVVVVVVVVVVVVVVVVVVVVVVVVVVVVVVVVVVVVVVVVVVVVVVVVVVVPPPPDDDDDDDDDDDPDDDPPPCPVPPPPPFPCDPPNDTDDDDPQFDDDDVVVDDPPDDGDGPCVCVCPPPVNVVVVVVVVVVVVD

Organism: Salmonella newport (NCBI:txid108619)